Protein AF-0000000078311959 (afdb_homodimer)

Nearest PDB structures (foldseek):
  8vdr-assembly1_A  TM=7.916E-01  e=3.184E-04  Mus musculus
  6r9t-assembly1_A  TM=7.592E-01  e=2.159E-04  Homo sapiens
  2h7e-assembly1_A  TM=7.575E-01  e=1.635E-04  Gallus gallus
  8vdp-assembly1_A  TM=7.736E-01  e=5.546E-04  Mus musculus
  8ym2-assembly1_A  TM=5.397E-01  e=7.965E-03  Mus musculus

InterPro domains:
  IPR010926 Class I myosin tail homology domain [PF06017] (21-166)
  IPR010926 Class I myosin tail homology domain [PS51757] (11-178)

pLDDT: mean 85.41, std 21.61, range [21.59, 98.62]

Organism: Daucus carota subsp. sativus (NCBI:txid79200)

Radius of gyration: 24.11 Å; Cα contacts (8 Å, |Δi|>4): 712; chains: 2; bounding box: 82×63×82 Å

Structure (mmCIF, N/CA/C/O backbone):
data_AF-0000000078311959-model_v1
#
loop_
_entity.id
_entity.type
_entity.pdbx_description
1 polymer 'TH1 domain-containing protein'
#
loop_
_atom_site.group_PDB
_atom_site.id
_atom_site.type_symbol
_atom_site.label_atom_id
_atom_site.label_alt_id
_atom_site.label_comp_id
_atom_site.label_asym_id
_atom_site.label_entity_id
_atom_site.label_seq_id
_atom_site.pdbx_PDB_ins_code
_atom_site.Cartn_x
_atom_site.Cartn_y
_atom_site.Cartn_z
_atom_site.occupancy
_atom_site.B_iso_or_equiv
_atom_site.auth_seq_id
_atom_site.auth_comp_id
_atom_site.auth_asym_id
_atom_site.auth_atom_id
_atom_site.pdbx_PDB_model_num
ATOM 1 N N . MET A 1 1 ? -44.906 35.188 -37.719 1 23.42 1 MET A N 1
ATOM 2 C CA . MET A 1 1 ? -43.781 35.594 -36.844 1 23.42 1 MET A CA 1
ATOM 3 C C . MET A 1 1 ? -42.562 34.688 -37.094 1 23.42 1 MET A C 1
ATOM 5 O O . MET A 1 1 ? -42.688 33.469 -37.125 1 23.42 1 MET A O 1
ATOM 9 N N . SER A 1 2 ? -41.531 35.156 -37.75 1 24.41 2 SER A N 1
ATOM 10 C CA . SER A 1 2 ? -40.438 34.5 -38.438 1 24.41 2 SER A CA 1
ATOM 11 C C . SER A 1 2 ? -39.469 33.844 -37.438 1 24.41 2 SER A C 1
ATOM 13 O O . SER A 1 2 ? -38.969 34.5 -36.531 1 24.41 2 SER A O 1
ATOM 15 N N . ARG A 1 3 ? -39.688 32.562 -37.094 1 24.34 3 ARG A N 1
ATOM 16 C CA . ARG A 1 3 ? -39 31.734 -36.094 1 24.34 3 ARG A CA 1
ATOM 17 C C . ARG A 1 3 ? -37.5 31.688 -36.375 1 24.34 3 ARG A C 1
ATOM 19 O O . ARG A 1 3 ? -37.062 31.219 -37.438 1 24.34 3 ARG A O 1
ATOM 26 N N . ARG A 1 4 ? -36.625 32.688 -36.031 1 22.56 4 ARG A N 1
ATOM 27 C CA . ARG A 1 4 ? -35.188 32.781 -36.281 1 22.56 4 ARG A CA 1
ATOM 28 C C . ARG A 1 4 ? -34.469 31.516 -35.844 1 22.56 4 ARG A C 1
ATOM 30 O O . ARG A 1 4 ? -34.594 31.078 -34.719 1 22.56 4 ARG A O 1
ATOM 37 N N . ARG A 1 5 ? -34.156 30.5 -36.75 1 21.59 5 ARG A N 1
ATOM 38 C CA . ARG A 1 5 ? -33.438 29.234 -36.688 1 21.59 5 ARG A CA 1
ATOM 39 C C . ARG A 1 5 ? -32.031 29.422 -36.188 1 21.59 5 ARG A C 1
ATOM 41 O O . ARG A 1 5 ? -31.219 30.094 -36.812 1 21.59 5 ARG A O 1
ATOM 48 N N . VAL A 1 6 ? -31.844 29.828 -34.969 1 25.52 6 VAL A N 1
ATOM 49 C CA . VAL A 1 6 ? -30.469 29.969 -34.469 1 25.52 6 VAL A CA 1
ATOM 50 C C . VAL A 1 6 ? -29.688 28.688 -34.75 1 25.52 6 VAL A C 1
ATOM 52 O O . VAL A 1 6 ? -30.141 27.594 -34.375 1 25.52 6 VAL A O 1
ATOM 55 N N . GLN A 1 7 ? -28.891 28.547 -35.812 1 25.64 7 GLN A N 1
ATOM 56 C CA . GLN A 1 7 ? -27.984 27.484 -36.219 1 25.64 7 GLN A CA 1
ATOM 57 C C . GLN A 1 7 ? -26.875 27.266 -35.188 1 25.64 7 GLN A C 1
ATOM 59 O O . GLN A 1 7 ? -26.094 28.156 -34.906 1 25.64 7 GLN A O 1
ATOM 64 N N . ILE A 1 8 ? -27.172 26.859 -34.062 1 24.89 8 ILE A N 1
ATOM 65 C CA . ILE A 1 8 ? -26.078 26.562 -33.156 1 24.89 8 ILE A CA 1
ATOM 66 C C . ILE A 1 8 ? -25.109 25.562 -33.781 1 24.89 8 ILE A C 1
ATOM 68 O O . ILE A 1 8 ? -25.531 24.469 -34.188 1 24.89 8 ILE A O 1
ATOM 72 N N . ASP A 1 9 ? -24.094 26.031 -34.5 1 30.73 9 ASP A N 1
ATOM 73 C CA . ASP A 1 9 ? -23 25.234 -35.062 1 30.73 9 ASP A CA 1
ATOM 74 C C . ASP A 1 9 ? -22.391 24.328 -33.969 1 30.73 9 ASP A C 1
ATOM 76 O O . ASP A 1 9 ? -22 24.812 -32.906 1 30.73 9 ASP A O 1
ATOM 80 N N . GLY A 1 10 ? -22.969 23.219 -33.719 1 27.98 10 GLY A N 1
ATOM 81 C CA . GLY A 1 10 ? -22.578 22.125 -32.844 1 27.98 10 GLY A CA 1
ATOM 82 C C . GLY A 1 10 ? -21.125 21.734 -32.969 1 27.98 10 GLY A C 1
ATOM 83 O O . GLY A 1 10 ? -20.719 21.109 -33.938 1 27.98 10 GLY A O 1
ATOM 84 N N . GLU A 1 11 ? -20.219 22.766 -32.719 1 29.72 11 GLU A N 1
ATOM 85 C CA . GLU A 1 11 ? -18.812 22.422 -32.781 1 29.72 11 GLU A CA 1
ATOM 86 C C . GLU A 1 11 ? -18.531 21.109 -32.031 1 29.72 11 GLU A C 1
ATOM 88 O O . GLU A 1 11 ? -19.016 20.906 -30.922 1 29.72 11 GLU A O 1
ATOM 93 N N . ASP A 1 12 ? -18.484 20.062 -32.812 1 32.06 12 ASP A N 1
ATOM 94 C CA . ASP A 1 12 ? -18.031 18.703 -32.531 1 32.06 12 ASP A CA 1
ATOM 95 C C . ASP A 1 12 ? -16.781 18.703 -31.656 1 32.06 12 ASP A C 1
ATOM 97 O O . ASP A 1 12 ? -15.68 18.953 -32.156 1 32.06 12 ASP A O 1
ATOM 101 N N . GLU A 1 13 ? -16.781 19.594 -30.688 1 32 13 GLU A N 1
ATOM 102 C CA . GLU A 1 13 ? -15.586 19.5 -29.844 1 32 13 GLU A CA 1
ATOM 103 C C . GLU A 1 13 ? -15.297 18.047 -29.469 1 32 13 GLU A C 1
ATOM 105 O O . GLU A 1 13 ? -16.141 17.375 -28.891 1 32 13 GLU A O 1
ATOM 110 N N . ASP A 1 14 ? -14.609 17.406 -30.375 1 30.81 14 ASP A N 1
ATOM 111 C CA . ASP A 1 14 ? -13.914 16.141 -30.156 1 30.81 14 ASP A CA 1
ATOM 112 C C . ASP A 1 14 ? -13.281 16.078 -28.781 1 30.81 14 ASP A C 1
ATOM 114 O O . ASP A 1 14 ? -12.234 16.703 -28.547 1 30.81 14 ASP A O 1
ATOM 118 N N . GLU A 1 15 ? -13.977 16.469 -27.812 1 31.33 15 GLU A N 1
ATOM 119 C CA . GLU A 1 15 ? -13.508 16.234 -26.453 1 31.33 15 GLU A CA 1
ATOM 120 C C . GLU A 1 15 ? -12.891 14.852 -26.297 1 31.33 15 GLU A C 1
ATOM 122 O O . GLU A 1 15 ? -13.594 13.844 -26.312 1 31.33 15 GLU A O 1
ATOM 127 N N . SER A 1 16 ? -11.906 14.602 -27.188 1 31.23 16 SER A N 1
ATOM 128 C CA . SER A 1 16 ? -11.07 13.43 -26.953 1 31.23 16 SER A CA 1
ATOM 129 C C . SER A 1 16 ? -10.812 13.234 -25.469 1 31.23 16 SER A C 1
ATOM 131 O O . SER A 1 16 ? -10.188 14.086 -24.812 1 31.23 16 SER A O 1
ATOM 133 N N . LYS A 1 17 ? -11.836 12.992 -24.766 1 29.81 17 LYS A N 1
ATOM 134 C CA . LYS A 1 17 ? -11.656 12.461 -23.406 1 29.81 17 LYS A CA 1
ATOM 135 C C . LYS A 1 17 ? -10.344 11.688 -23.297 1 29.81 17 LYS A C 1
ATOM 137 O O . LYS A 1 17 ? -10.133 10.703 -24.016 1 29.81 17 LYS A O 1
ATOM 142 N N . ARG A 1 18 ? -9.234 12.242 -23.422 1 30.2 18 ARG A N 1
ATOM 143 C CA . ARG A 1 18 ? -8.023 11.484 -23.141 1 30.2 18 ARG A CA 1
ATOM 144 C C . ARG A 1 18 ? -8.289 10.391 -22.109 1 30.2 18 ARG A C 1
ATOM 146 O O . ARG A 1 18 ? -8.742 10.672 -21 1 30.2 18 ARG A O 1
ATOM 153 N N . ALA A 1 19 ? -9.008 9.336 -22.469 1 31.12 19 ALA A N 1
ATOM 154 C CA . ALA A 1 19 ? -9.156 8.078 -21.734 1 31.12 19 ALA A CA 1
ATOM 155 C C . ALA A 1 19 ? -8.008 7.883 -20.75 1 31.12 19 ALA A C 1
ATOM 157 O O . ALA A 1 19 ? -6.844 7.797 -21.141 1 31.12 19 ALA A O 1
ATOM 158 N N . VAL A 1 20 ? -7.875 8.68 -19.875 1 36.78 20 VAL A N 1
ATOM 159 C CA . VAL A 1 20 ? -6.965 8.125 -18.875 1 36.78 20 VAL A CA 1
ATOM 160 C C . VAL A 1 20 ? -7.035 6.602 -18.906 1 36.78 20 VAL A C 1
ATOM 162 O O . VAL A 1 20 ? -8.078 6.016 -18.609 1 36.78 20 VAL A O 1
ATOM 165 N N . ASP A 1 21 ? -6.738 5.898 -19.891 1 39.34 21 ASP A N 1
ATOM 166 C CA . ASP A 1 21 ? -6.555 4.449 -19.891 1 39.34 21 ASP A CA 1
ATOM 167 C C . ASP A 1 21 ? -6.109 3.959 -18.516 1 39.34 21 ASP A C 1
ATOM 169 O O . ASP A 1 21 ? -4.941 4.105 -18.141 1 39.34 21 ASP A O 1
ATOM 173 N N . TYR A 1 22 ? -6.922 4.227 -17.562 1 49.91 22 TYR A N 1
ATOM 174 C CA . TYR A 1 22 ? -6.641 3.607 -16.266 1 49.91 22 TYR A CA 1
ATOM 175 C C . TYR A 1 22 ? -5.93 2.271 -16.453 1 49.91 22 TYR A C 1
ATOM 177 O O . TYR A 1 22 ? -6.543 1.28 -16.844 1 49.91 22 TYR A O 1
ATOM 185 N N . THR A 1 23 ? -4.695 2.23 -17 1 70.88 23 THR A N 1
ATOM 186 C CA . THR A 1 23 ? -3.973 0.979 -17.203 1 70.88 23 THR A CA 1
ATOM 187 C C . THR A 1 23 ? -3.477 0.423 -15.867 1 70.88 23 THR A C 1
ATOM 189 O O . THR A 1 23 ? -3.297 1.172 -14.898 1 70.88 23 THR A O 1
ATOM 192 N N . GLY A 1 24 ? -3.979 -0.732 -15.391 1 89.19 24 GLY A N 1
ATOM 193 C CA . GLY A 1 24 ? -3.488 -1.593 -14.328 1 89.19 24 GLY A CA 1
ATOM 194 C C . GLY A 1 24 ? -1.975 -1.591 -14.211 1 89.19 24 GLY A C 1
ATOM 195 O O . GLY A 1 24 ? -1.42 -2.154 -13.266 1 89.19 24 GLY A O 1
ATOM 196 N N . ASP A 1 25 ? -1.365 -0.766 -15.062 1 93.12 25 ASP A N 1
ATOM 197 C CA . ASP A 1 25 ? 0.091 -0.654 -15.047 1 93.12 25 ASP A CA 1
ATOM 198 C C . ASP A 1 25 ? 0.531 0.671 -14.43 1 93.12 25 ASP A C 1
ATOM 200 O O . ASP A 1 25 ? 0.828 1.628 -15.148 1 93.12 25 ASP A O 1
ATOM 204 N N . TYR A 1 26 ? 0.745 0.738 -13.203 1 92.31 26 TYR A N 1
ATOM 205 C CA . TYR A 1 26 ? 1.067 1.942 -12.445 1 92.31 26 TYR A CA 1
ATOM 206 C C . TYR A 1 26 ? 2.562 2.232 -12.492 1 92.31 26 TYR A C 1
ATOM 208 O O . TYR A 1 26 ? 3.016 3.268 -11.992 1 92.31 26 TYR A O 1
ATOM 216 N N . LEU A 1 27 ? 3.297 1.398 -13.164 1 93.06 27 LEU A N 1
ATOM 217 C CA . LEU A 1 27 ? 4.75 1.535 -13.172 1 93.06 27 LEU A CA 1
ATOM 218 C C . LEU A 1 27 ? 5.262 1.812 -14.578 1 93.06 27 LEU A C 1
ATOM 220 O O . LEU A 1 27 ? 6.473 1.904 -14.797 1 93.06 27 LEU A O 1
ATOM 224 N N . SER A 1 28 ? 4.332 1.933 -15.531 1 90.94 28 SER A N 1
ATOM 225 C CA . SER A 1 28 ? 4.715 2.162 -16.922 1 90.94 28 SER A CA 1
ATOM 226 C C . SER A 1 28 ? 5.754 1.148 -17.375 1 90.94 28 SER A C 1
ATOM 228 O O . SER A 1 28 ? 6.812 1.525 -17.891 1 90.94 28 SER A O 1
ATOM 230 N N . VAL A 1 29 ? 5.477 -0.032 -17.375 1 94.06 29 VAL A N 1
ATOM 231 C CA . VAL A 1 29 ? 6.375 -1.16 -17.578 1 94.06 29 VAL A CA 1
ATOM 232 C C . VAL A 1 29 ? 7.023 -1.061 -18.969 1 94.06 29 VAL A C 1
ATOM 234 O O . VAL A 1 29 ? 8.234 -1.255 -19.109 1 94.06 29 VAL A O 1
ATOM 237 N N . PRO A 1 30 ? 6.262 -0.662 -20.047 1 91 30 PRO A N 1
ATOM 238 C CA . PRO A 1 30 ? 6.883 -0.627 -21.375 1 91 30 PRO A CA 1
ATOM 239 C C . PRO A 1 30 ? 8.039 0.365 -21.469 1 91 30 PRO A C 1
ATOM 241 O O . PRO A 1 30 ? 8.938 0.202 -22.297 1 91 30 PRO A O 1
ATOM 244 N N . THR A 1 31 ? 8.031 1.347 -20.531 1 91.88 31 THR A N 1
ATOM 245 C CA . THR A 1 31 ? 9.07 2.367 -20.594 1 91.88 31 THR A CA 1
ATOM 246 C C . THR A 1 31 ? 10.047 2.203 -19.422 1 91.88 31 THR A C 1
ATOM 248 O O . THR A 1 31 ? 10.883 3.078 -19.188 1 91.88 31 THR A O 1
ATOM 251 N N . THR A 1 32 ? 9.961 1.154 -18.672 1 93.81 32 THR A N 1
ATOM 252 C CA . THR A 1 32 ? 10.891 0.788 -17.609 1 93.81 32 THR A CA 1
ATOM 253 C C . THR A 1 32 ? 11.75 -0.4 -18.031 1 93.81 32 THR A C 1
ATOM 255 O O . THR A 1 32 ? 11.312 -1.549 -17.969 1 93.81 32 THR A O 1
ATOM 258 N N . PRO A 1 33 ? 12.867 -0.129 -18.359 1 94.69 33 PRO A N 1
ATOM 259 C CA . PRO A 1 33 ? 13.648 -1.106 -19.125 1 94.69 33 PRO A CA 1
ATOM 260 C C . PRO A 1 33 ? 13.805 -2.438 -18.391 1 94.69 33 PRO A C 1
ATOM 262 O O . PRO A 1 33 ? 13.594 -3.5 -18.984 1 94.69 33 PRO A O 1
ATOM 265 N N . TYR A 1 34 ? 14.18 -2.406 -17.109 1 96 34 TYR A N 1
ATOM 266 C CA . TYR A 1 34 ? 14.461 -3.682 -16.469 1 96 34 TYR A CA 1
ATOM 267 C C . TYR A 1 34 ? 13.188 -4.508 -16.312 1 96 34 TYR A C 1
ATOM 269 O O . TYR A 1 34 ? 13.227 -5.738 -16.391 1 96 34 TYR A O 1
ATOM 277 N N . LEU A 1 35 ? 12.094 -3.902 -16.188 1 96.81 35 LEU A N 1
ATOM 278 C CA . LEU A 1 35 ? 10.82 -4.617 -16.109 1 96.81 35 LEU A CA 1
ATOM 279 C C . LEU A 1 35 ? 10.414 -5.156 -17.469 1 96.81 35 LEU A C 1
ATOM 281 O O . LEU A 1 35 ? 9.977 -6.305 -17.578 1 96.81 35 LEU A O 1
ATOM 285 N N . PHE A 1 36 ? 10.586 -4.312 -18.375 1 95 36 PHE A N 1
ATOM 286 C CA . PHE A 1 36 ? 10.289 -4.711 -19.75 1 95 36 PHE A CA 1
ATOM 287 C C . PHE A 1 36 ? 11.141 -5.91 -20.156 1 95 36 PHE A C 1
ATOM 289 O O . PHE A 1 36 ? 10.625 -6.863 -20.75 1 95 36 PHE A O 1
ATOM 296 N N . ASN A 1 37 ? 12.367 -5.895 -19.781 1 96.25 37 ASN A N 1
ATOM 297 C CA . ASN A 1 37 ? 13.289 -6.973 -20.125 1 96.25 37 ASN A CA 1
ATOM 298 C C . ASN A 1 37 ? 12.883 -8.289 -19.469 1 96.25 37 ASN A C 1
ATOM 300 O O . ASN A 1 37 ? 13.016 -9.359 -20.062 1 96.25 37 ASN A O 1
ATOM 304 N N . ILE A 1 38 ? 12.461 -8.242 -18.281 1 96.75 38 ILE A N 1
ATOM 305 C CA . ILE A 1 38 ? 12.016 -9.43 -17.562 1 96.75 38 ILE A CA 1
ATOM 306 C C . ILE A 1 38 ? 10.875 -10.102 -18.312 1 96.75 38 ILE A C 1
ATOM 308 O O . ILE A 1 38 ? 10.875 -11.32 -18.5 1 96.75 38 ILE A O 1
ATOM 312 N N . LEU A 1 39 ? 10.008 -9.375 -18.812 1 95.88 39 LEU A N 1
ATOM 313 C CA . LEU A 1 39 ? 8.859 -9.906 -19.531 1 95.88 39 LEU A CA 1
ATOM 314 C C . LEU A 1 39 ? 9.281 -10.477 -20.875 1 95.88 39 LEU A C 1
ATOM 316 O O . LEU A 1 39 ? 8.844 -11.562 -21.266 1 95.88 39 LEU A O 1
ATOM 320 N N . GLN A 1 40 ? 10.109 -9.75 -21.516 1 94.31 40 GLN A N 1
ATOM 321 C CA . GLN A 1 40 ? 10.562 -10.156 -22.844 1 94.31 40 GLN A CA 1
ATOM 322 C C . GLN A 1 40 ? 11.289 -11.5 -22.781 1 94.31 40 GLN A C 1
ATOM 324 O O . GLN A 1 40 ? 11.109 -12.344 -23.656 1 94.31 40 GLN A O 1
ATOM 329 N N . LYS A 1 41 ? 12.07 -11.633 -21.781 1 95.62 41 LYS A N 1
ATOM 330 C CA . LYS A 1 41 ? 12.82 -12.867 -21.609 1 95.62 41 LYS A CA 1
ATOM 331 C C . LYS A 1 41 ? 11.883 -14.062 -21.484 1 95.62 41 LYS A C 1
ATOM 333 O O . LYS A 1 41 ? 12.234 -15.18 -21.875 1 95.62 41 LYS A O 1
ATOM 338 N N . GLN A 1 42 ? 10.664 -13.852 -20.984 1 93.94 42 GLN A N 1
ATOM 339 C CA . GLN A 1 42 ? 9.695 -14.922 -20.781 1 93.94 42 GLN A CA 1
ATOM 340 C C . GLN A 1 42 ? 8.742 -15.031 -21.969 1 93.94 42 GLN A C 1
ATOM 342 O O . GLN A 1 42 ? 7.855 -15.891 -21.984 1 93.94 42 GLN A O 1
ATOM 347 N N . GLY A 1 43 ? 8.891 -14.047 -22.953 1 92.5 43 GLY A N 1
ATOM 348 C CA . GLY A 1 43 ? 8.016 -14.055 -24.125 1 92.5 43 GLY A CA 1
ATOM 349 C C . GLY A 1 43 ? 6.66 -13.438 -23.859 1 92.5 43 GLY A C 1
ATOM 350 O O . GLY A 1 43 ? 5.699 -13.703 -24.578 1 92.5 43 GLY A O 1
ATOM 351 N N . ASP A 1 44 ? 6.523 -12.75 -22.797 1 89.19 44 ASP A N 1
ATOM 352 C CA . ASP A 1 44 ? 5.285 -12.094 -22.406 1 89.19 44 ASP A CA 1
ATOM 353 C C . ASP A 1 44 ? 5.309 -10.609 -22.781 1 89.19 44 ASP A C 1
ATOM 355 O O . ASP A 1 44 ? 6.359 -9.969 -22.719 1 89.19 44 ASP A O 1
ATOM 359 N N . LYS A 1 45 ? 4.113 -10.039 -23.188 1 79.94 45 LYS A N 1
ATOM 360 C CA . LYS A 1 45 ? 4.184 -8.664 -23.672 1 79.94 45 LYS A CA 1
ATOM 361 C C . LYS A 1 45 ? 3.09 -7.809 -23.031 1 79.94 45 LYS A C 1
ATOM 363 O O . LYS A 1 45 ? 3.285 -6.609 -22.797 1 79.94 45 LYS A O 1
ATOM 368 N N . LYS A 1 46 ? 2.066 -8.375 -22.719 1 89.88 46 LYS A N 1
ATOM 369 C CA . LYS A 1 46 ? 0.947 -7.531 -22.312 1 89.88 46 LYS A CA 1
ATOM 370 C C . LYS A 1 46 ? 0.815 -7.504 -20.797 1 89.88 46 LYS A C 1
ATOM 372 O O . LYS A 1 46 ? 0.639 -8.547 -20.156 1 89.88 46 LYS A O 1
ATOM 377 N N . VAL A 1 47 ? 0.906 -6.352 -20.25 1 94.81 47 VAL A N 1
ATOM 378 C CA . VAL A 1 47 ? 0.801 -6.141 -18.812 1 94.81 47 VAL A CA 1
ATOM 379 C C . VAL A 1 47 ? -0.591 -5.617 -18.469 1 94.81 47 VAL A C 1
ATOM 381 O O . VAL A 1 47 ? -1.046 -4.621 -19.031 1 94.81 47 VAL A O 1
ATOM 384 N N . PHE A 1 48 ? -1.191 -6.246 -17.5 1 93.5 48 PHE A N 1
ATOM 385 C CA . PHE A 1 48 ? -2.525 -5.832 -17.078 1 93.5 48 PHE A CA 1
ATOM 386 C C . PHE A 1 48 ? -2.477 -5.137 -15.734 1 93.5 48 PHE A C 1
ATOM 388 O O . PHE A 1 48 ? -3.404 -4.41 -15.367 1 93.5 48 PHE A O 1
ATOM 395 N N . PHE A 1 49 ? -1.46 -5.492 -15.055 1 96.19 49 PHE A N 1
ATOM 396 C CA . PHE A 1 49 ? -1.296 -4.879 -13.742 1 96.19 49 PHE A CA 1
ATOM 397 C C . PHE A 1 49 ? 0.178 -4.793 -13.367 1 96.19 49 PHE A C 1
ATOM 399 O O . PHE A 1 49 ? 0.935 -5.742 -13.578 1 96.19 49 PHE A O 1
ATOM 406 N N . ALA A 1 50 ? 0.58 -3.682 -12.82 1 97.12 50 ALA A N 1
ATOM 407 C CA . ALA A 1 50 ? 1.923 -3.527 -12.266 1 97.12 50 ALA A CA 1
ATOM 408 C C . ALA A 1 50 ? 1.946 -2.467 -11.172 1 97.12 50 ALA A C 1
ATOM 410 O O . ALA A 1 50 ? 1.559 -1.318 -11.398 1 97.12 50 ALA A O 1
ATOM 411 N N . ASP A 1 51 ? 2.338 -2.875 -10.047 1 96.75 51 ASP A N 1
ATOM 412 C CA . ASP A 1 51 ? 2.467 -1.928 -8.945 1 96.75 51 ASP A CA 1
ATOM 413 C C . ASP A 1 51 ? 3.33 -2.504 -7.824 1 96.75 51 ASP A C 1
ATOM 415 O O . ASP A 1 51 ? 3.67 -3.688 -7.84 1 96.75 51 ASP A O 1
ATOM 419 N N . ARG A 1 52 ? 3.703 -1.617 -6.91 1 96.06 52 ARG A N 1
ATOM 420 C CA . ARG A 1 52 ? 4.406 -2.066 -5.715 1 96.06 52 ARG A CA 1
ATOM 421 C C . ARG A 1 52 ? 3.436 -2.645 -4.691 1 96.06 52 ARG A C 1
ATOM 423 O O . ARG A 1 52 ? 2.336 -2.115 -4.504 1 96.06 52 ARG A O 1
ATOM 430 N N . VAL A 1 53 ? 3.842 -3.721 -4.082 1 96.81 53 VAL A N 1
ATOM 431 C CA . VAL A 1 53 ? 3.061 -4.398 -3.051 1 96.81 53 VAL A CA 1
ATOM 432 C C . VAL A 1 53 ? 3.959 -4.758 -1.87 1 96.81 53 VAL A C 1
ATOM 434 O O . VAL A 1 53 ? 5.188 -4.672 -1.968 1 96.81 53 VAL A O 1
ATOM 437 N N . LEU A 1 54 ? 3.318 -5.047 -0.765 1 93.19 54 LEU A N 1
ATOM 438 C CA . LEU A 1 54 ? 4.043 -5.613 0.368 1 93.19 54 LEU A CA 1
ATOM 439 C C . LEU A 1 54 ? 3.906 -7.129 0.398 1 93.19 54 LEU A C 1
ATOM 441 O O . LEU A 1 54 ? 2.797 -7.66 0.3 1 93.19 54 LEU A O 1
ATOM 445 N N . LYS A 1 55 ? 5.027 -7.73 0.392 1 94.31 55 LYS A N 1
ATOM 446 C CA . LYS A 1 55 ? 5.074 -9.18 0.532 1 94.31 55 LYS A CA 1
ATOM 447 C C . LYS A 1 55 ? 5.543 -9.586 1.928 1 94.31 55 LYS A C 1
ATOM 449 O O . LYS A 1 55 ? 6.477 -8.992 2.469 1 94.31 55 LYS A O 1
ATOM 454 N N . PHE A 1 56 ? 4.902 -10.648 2.484 1 91.81 56 PHE A N 1
ATOM 455 C CA . PHE A 1 56 ? 5.266 -11.133 3.809 1 91.81 56 PHE A CA 1
ATOM 456 C C . PHE A 1 56 ? 6.031 -12.445 3.711 1 91.81 56 PHE A C 1
ATOM 458 O O . PHE A 1 56 ? 5.539 -13.414 3.131 1 91.81 56 PHE A O 1
ATOM 465 N N . THR A 1 57 ? 7.156 -12.469 4.262 1 91.19 57 THR A N 1
ATOM 466 C CA . THR A 1 57 ? 8.016 -13.641 4.203 1 91.19 57 THR A CA 1
ATOM 467 C C . THR A 1 57 ? 7.668 -14.625 5.316 1 91.19 57 THR A C 1
ATOM 469 O O . THR A 1 57 ? 6.883 -14.305 6.211 1 91.19 57 THR A O 1
ATOM 472 N N . SER A 1 58 ? 8.336 -15.805 5.238 1 90.75 58 SER A N 1
ATOM 473 C CA . SER A 1 58 ? 8.117 -16.844 6.242 1 90.75 58 SER A CA 1
ATOM 474 C C . SER A 1 58 ? 8.633 -16.406 7.609 1 90.75 58 SER A C 1
ATOM 476 O O . SER A 1 58 ? 8.094 -16.812 8.641 1 90.75 58 SER A O 1
ATOM 478 N N . SER A 1 59 ? 9.609 -15.539 7.688 1 84.94 59 SER A N 1
ATOM 479 C CA . SER A 1 59 ? 10.164 -15.055 8.945 1 84.94 59 SER A CA 1
ATOM 480 C C . SER A 1 59 ? 9.312 -13.93 9.531 1 84.94 59 SER A C 1
ATOM 482 O O . SER A 1 59 ? 9.586 -13.445 10.633 1 84.94 59 SER A O 1
ATOM 484 N N . GLY A 1 60 ? 8.367 -13.492 8.773 1 81.94 60 GLY A N 1
ATOM 485 C CA . GLY A 1 60 ? 7.469 -12.453 9.25 1 81.94 60 GLY A CA 1
ATOM 486 C C . GLY A 1 60 ? 7.902 -11.062 8.852 1 81.94 60 GLY A C 1
ATOM 487 O O . GLY A 1 60 ? 7.32 -10.07 9.297 1 81.94 60 GLY A O 1
ATOM 488 N N . LYS A 1 61 ? 8.836 -11 7.988 1 84.06 61 LYS A N 1
ATOM 489 C CA . LYS A 1 61 ? 9.289 -9.711 7.469 1 84.06 61 LYS A CA 1
ATOM 490 C C . LYS A 1 61 ? 8.375 -9.219 6.348 1 84.06 61 LYS A C 1
ATOM 492 O O . LYS A 1 61 ? 7.809 -10.023 5.609 1 84.06 61 LYS A O 1
ATOM 497 N N . MET A 1 62 ? 8.352 -7.898 6.34 1 85.25 62 MET A N 1
ATOM 498 C CA . MET A 1 62 ? 7.633 -7.242 5.25 1 85.25 62 MET A CA 1
ATOM 499 C C . MET A 1 62 ? 8.602 -6.738 4.188 1 85.25 62 MET A C 1
ATOM 501 O O . MET A 1 62 ? 9.516 -5.965 4.488 1 85.25 62 MET A O 1
ATOM 505 N N . LYS A 1 63 ? 8.375 -7.102 2.979 1 90.06 63 LYS A N 1
ATOM 506 C CA . LYS A 1 63 ? 9.234 -6.699 1.87 1 90.06 63 LYS A CA 1
ATOM 507 C C . LYS A 1 63 ? 8.438 -5.938 0.81 1 90.06 63 LYS A C 1
ATOM 509 O O . LYS A 1 63 ? 7.312 -6.312 0.48 1 90.06 63 LYS A O 1
ATOM 514 N N . ARG A 1 64 ? 9.078 -4.91 0.35 1 92.56 64 ARG A N 1
ATOM 515 C CA . ARG A 1 64 ? 8.523 -4.215 -0.807 1 92.56 64 ARG A CA 1
ATOM 516 C C . ARG A 1 64 ? 8.867 -4.941 -2.102 1 92.56 64 ARG A C 1
ATOM 518 O O . ARG A 1 64 ? 10.039 -5.23 -2.365 1 92.56 64 ARG A O 1
ATOM 525 N N . ARG A 1 65 ? 7.867 -5.254 -2.855 1 96.38 65 ARG A N 1
ATOM 526 C CA . ARG A 1 65 ? 8.047 -5.938 -4.133 1 96.38 65 ARG A CA 1
ATOM 527 C C . ARG A 1 65 ? 7.188 -5.301 -5.219 1 96.38 65 ARG A C 1
ATOM 529 O O . ARG A 1 65 ? 6.301 -4.492 -4.926 1 96.38 65 ARG A O 1
ATOM 536 N N . ILE A 1 66 ? 7.613 -5.574 -6.41 1 97.69 66 ILE A N 1
ATOM 537 C CA . ILE A 1 66 ? 6.758 -5.262 -7.551 1 97.69 66 ILE A CA 1
ATOM 538 C C . ILE A 1 66 ? 5.961 -6.496 -7.957 1 97.69 66 ILE A C 1
ATOM 540 O O . ILE A 1 66 ? 6.523 -7.586 -8.094 1 97.69 66 ILE A O 1
ATOM 544 N N . LEU A 1 67 ? 4.672 -6.32 -8.047 1 98.38 67 LEU A N 1
ATOM 545 C CA . LEU A 1 67 ? 3.795 -7.328 -8.633 1 98.38 67 LEU A CA 1
ATOM 546 C C . LEU A 1 67 ? 3.441 -6.965 -10.078 1 98.38 67 LEU A C 1
ATOM 548 O O . LEU A 1 67 ? 2.904 -5.887 -10.336 1 98.38 67 LEU A O 1
ATOM 552 N N . LEU A 1 68 ? 3.844 -7.816 -10.984 1 97.81 68 LEU A N 1
ATOM 553 C CA . LEU A 1 68 ? 3.459 -7.723 -12.391 1 97.81 68 LEU A CA 1
ATOM 554 C C . LEU A 1 68 ? 2.516 -8.859 -12.773 1 97.81 68 LEU A C 1
ATOM 556 O O . LEU A 1 68 ? 2.74 -10.016 -12.398 1 97.81 68 LEU A O 1
ATOM 560 N N . MET A 1 69 ? 1.439 -8.477 -13.492 1 97.44 69 MET A N 1
ATOM 561 C CA . MET A 1 69 ? 0.504 -9.508 -13.922 1 97.44 69 MET A CA 1
ATOM 562 C C . MET A 1 69 ? 0.218 -9.391 -15.422 1 97.44 69 MET A C 1
ATOM 564 O O . MET A 1 69 ? -0.019 -8.289 -15.922 1 97.44 69 MET A O 1
ATOM 568 N N . THR A 1 70 ? 0.319 -10.445 -16.094 1 95.88 70 THR A N 1
ATOM 569 C CA . THR A 1 70 ? -0.102 -10.609 -17.484 1 95.88 70 THR A CA 1
ATOM 570 C C . THR A 1 70 ? -1.258 -11.602 -17.578 1 95.88 70 THR A C 1
ATOM 572 O O . THR A 1 70 ? -1.822 -12.008 -16.562 1 95.88 70 THR A O 1
ATOM 575 N N . ASP A 1 71 ? -1.623 -11.93 -18.797 1 92.12 71 ASP A N 1
ATOM 576 C CA . ASP A 1 71 ? -2.693 -12.906 -18.984 1 92.12 71 ASP A CA 1
ATOM 577 C C . ASP A 1 71 ? -2.174 -14.328 -18.797 1 92.12 71 ASP A C 1
ATOM 579 O O . ASP A 1 71 ? -2.947 -15.289 -18.859 1 92.12 71 ASP A O 1
ATOM 583 N N . PHE A 1 72 ? -0.902 -14.414 -18.438 1 93.56 72 PHE A N 1
ATOM 584 C CA . PHE A 1 72 ? -0.34 -15.758 -18.359 1 93.56 72 PHE A CA 1
ATOM 585 C C . PHE A 1 72 ? 0.257 -16.016 -16.984 1 93.56 72 PHE A C 1
ATOM 587 O O . PHE A 1 72 ? 0.268 -17.156 -16.516 1 93.56 72 PHE A O 1
ATOM 594 N N . ALA A 1 73 ? 0.79 -14.938 -16.406 1 97 73 ALA A N 1
ATOM 595 C CA . ALA A 1 73 ? 1.561 -15.211 -15.195 1 97 73 ALA A CA 1
ATOM 596 C C . ALA A 1 73 ? 1.583 -14 -14.266 1 97 73 ALA A C 1
ATOM 598 O O . ALA A 1 73 ? 1.235 -12.891 -14.68 1 97 73 ALA A O 1
ATOM 599 N N . ILE A 1 74 ? 1.974 -14.281 -13.039 1 97.5 74 ILE A N 1
ATOM 600 C CA . ILE A 1 74 ? 2.355 -13.234 -12.102 1 97.5 74 ILE A CA 1
ATOM 601 C C . ILE A 1 74 ? 3.873 -13.227 -11.922 1 97.5 74 ILE A C 1
ATOM 603 O O . ILE A 1 74 ? 4.504 -14.289 -11.898 1 97.5 74 ILE A O 1
ATOM 607 N N . TYR A 1 75 ? 4.402 -12.07 -11.828 1 98.38 75 TYR A N 1
ATOM 608 C CA . TYR A 1 75 ? 5.824 -11.859 -11.594 1 98.38 75 TYR A CA 1
ATOM 609 C C . TYR A 1 75 ? 6.055 -11.055 -10.32 1 98.38 75 TYR A C 1
ATOM 611 O O . TYR A 1 75 ? 5.441 -10.008 -10.117 1 98.38 75 TYR A O 1
ATOM 619 N N . ILE A 1 76 ? 6.883 -11.539 -9.445 1 98.38 76 ILE A N 1
ATOM 620 C CA . ILE A 1 76 ? 7.344 -10.805 -8.273 1 98.38 76 ILE A CA 1
ATOM 621 C C . ILE A 1 76 ? 8.781 -10.344 -8.484 1 98.38 76 ILE A C 1
ATOM 623 O O . ILE A 1 76 ? 9.688 -11.172 -8.633 1 98.38 76 ILE A O 1
ATOM 627 N N . VAL A 1 77 ? 8.961 -9.031 -8.469 1 98.25 77 VAL A N 1
ATOM 628 C CA . VAL A 1 77 ? 10.258 -8.453 -8.797 1 98.25 77 VAL A CA 1
ATOM 629 C C . VAL A 1 77 ? 10.781 -7.648 -7.609 1 98.25 77 VAL A C 1
ATOM 631 O O . VAL A 1 77 ? 10.016 -6.953 -6.934 1 98.25 77 VAL A O 1
ATOM 634 N N . ASP A 1 78 ? 12.055 -7.746 -7.352 1 96.19 78 ASP A N 1
ATOM 635 C CA . ASP A 1 78 ? 12.711 -6.895 -6.367 1 96.19 78 ASP A CA 1
ATOM 636 C C . ASP A 1 78 ? 13.055 -5.527 -6.957 1 96.19 78 ASP A C 1
ATOM 638 O O . ASP A 1 78 ? 13.906 -5.422 -7.84 1 96.19 78 ASP A O 1
ATOM 642 N N . PRO A 1 79 ? 12.445 -4.504 -6.48 1 94.19 79 PRO A N 1
ATOM 643 C CA . PRO A 1 79 ? 12.688 -3.193 -7.086 1 94.19 79 PRO A CA 1
ATOM 644 C C . PRO A 1 79 ? 14.086 -2.654 -6.789 1 94.19 79 PRO A C 1
ATOM 646 O O . PRO A 1 79 ? 14.578 -1.774 -7.5 1 94.19 79 PRO A O 1
ATOM 649 N N . ASP A 1 80 ? 14.742 -3.111 -5.754 1 90.38 80 ASP A N 1
ATOM 650 C CA . ASP A 1 80 ? 16.062 -2.602 -5.379 1 90.38 80 ASP A CA 1
ATOM 651 C C . ASP A 1 80 ? 17.141 -3.148 -6.305 1 90.38 80 ASP A C 1
ATOM 653 O O . ASP A 1 80 ? 18.094 -2.439 -6.641 1 90.38 80 ASP A O 1
ATOM 657 N N . THR A 1 81 ? 16.906 -4.359 -6.777 1 94.81 81 THR A N 1
ATOM 658 C CA . THR A 1 81 ? 17.938 -4.996 -7.586 1 94.81 81 THR A CA 1
ATOM 659 C C . THR A 1 81 ? 17.469 -5.16 -9.031 1 94.81 81 THR A C 1
ATOM 661 O O . THR A 1 81 ? 18.266 -5.449 -9.922 1 94.81 81 THR A O 1
ATOM 664 N N . GLY A 1 82 ? 16.172 -5.062 -9.258 1 95.75 82 GLY A N 1
ATOM 665 C CA . GLY A 1 82 ? 15.625 -5.27 -10.586 1 95.75 82 GLY A CA 1
ATOM 666 C C . GLY A 1 82 ? 15.594 -6.73 -11 1 95.75 82 GLY A C 1
ATOM 667 O O . GLY A 1 82 ? 15.516 -7.047 -12.188 1 95.75 82 GLY A O 1
ATOM 668 N N . THR A 1 83 ? 15.641 -7.578 -9.953 1 97.19 83 THR A N 1
ATOM 669 C CA . THR A 1 83 ? 15.742 -9 -10.258 1 97.19 83 THR A CA 1
ATOM 670 C C . THR A 1 83 ? 14.383 -9.688 -10.078 1 97.19 83 THR A C 1
ATOM 672 O O . THR A 1 83 ? 13.641 -9.359 -9.148 1 97.19 83 THR A O 1
ATOM 675 N N . LEU A 1 84 ? 14.125 -10.656 -10.961 1 98.25 84 LEU A N 1
ATOM 676 C CA . LEU A 1 84 ? 12.945 -11.5 -10.836 1 98.25 84 LEU A CA 1
ATOM 677 C C . LEU A 1 84 ? 13.094 -12.484 -9.672 1 98.25 84 LEU A C 1
ATOM 679 O O . LEU A 1 84 ? 14.031 -13.289 -9.656 1 98.25 84 LEU A O 1
ATOM 683 N N . LYS A 1 85 ? 12.18 -12.375 -8.727 1 96.88 85 LYS A N 1
ATOM 684 C CA . LYS A 1 85 ? 12.266 -13.242 -7.559 1 96.88 85 LYS A CA 1
ATOM 685 C C . LYS A 1 85 ? 11.414 -14.5 -7.742 1 96.88 85 LYS A C 1
ATOM 687 O O . LYS A 1 85 ? 11.766 -15.57 -7.25 1 96.88 85 LYS A O 1
ATOM 692 N N . ARG A 1 86 ? 10.258 -14.305 -8.461 1 97.5 86 ARG A N 1
ATOM 693 C CA . ARG A 1 86 ? 9.359 -15.43 -8.688 1 97.5 86 ARG A CA 1
ATOM 694 C C . ARG A 1 86 ? 8.477 -15.203 -9.906 1 97.5 86 ARG A C 1
ATOM 696 O O . ARG A 1 86 ? 8.062 -14.07 -10.164 1 97.5 86 ARG A O 1
ATOM 703 N N . ARG A 1 87 ? 8.312 -16.188 -10.617 1 97.81 87 ARG A N 1
ATOM 704 C CA . ARG A 1 87 ? 7.305 -16.234 -11.672 1 97.81 87 ARG A CA 1
ATOM 705 C C . ARG A 1 87 ? 6.352 -17.406 -11.469 1 97.81 87 ARG A C 1
ATOM 707 O O . ARG A 1 87 ? 6.793 -18.547 -11.25 1 97.81 87 ARG A O 1
ATOM 714 N N . VAL A 1 88 ? 5.074 -17.141 -11.461 1 97.62 88 VAL A N 1
ATOM 715 C CA . VAL A 1 88 ? 4.059 -18.172 -11.273 1 97.62 88 VAL A CA 1
ATOM 716 C C . VAL A 1 88 ? 3.051 -18.109 -12.422 1 97.62 88 VAL A C 1
ATOM 718 O O . VAL A 1 88 ? 2.434 -17.078 -12.672 1 97.62 88 VAL A O 1
ATOM 721 N N . SER A 1 89 ? 2.914 -19.234 -13.094 1 96.31 89 SER A N 1
ATOM 722 C CA . SER A 1 89 ? 1.848 -19.312 -14.086 1 96.31 89 SER A CA 1
ATOM 723 C C . SER A 1 89 ? 0.474 -19.188 -13.438 1 96.31 89 SER A C 1
ATOM 725 O O . SER A 1 89 ? 0.23 -19.75 -12.375 1 96.31 89 SER A O 1
ATOM 727 N N . LEU A 1 90 ? -0.422 -18.531 -14.141 1 95.81 90 LEU A N 1
ATOM 728 C CA . LEU A 1 90 ? -1.779 -18.406 -13.617 1 95.81 90 LEU A CA 1
ATOM 729 C C . LEU A 1 90 ? -2.461 -19.766 -13.547 1 95.81 90 LEU A C 1
ATOM 731 O O . LEU A 1 90 ? -3.283 -20.016 -12.656 1 95.81 90 LEU A O 1
ATOM 735 N N . ALA A 1 91 ? -2.09 -20.625 -14.367 1 94.88 91 ALA A N 1
ATOM 736 C CA . ALA A 1 91 ? -2.631 -21.984 -14.391 1 94.88 91 ALA A CA 1
ATOM 737 C C . ALA A 1 91 ? -2.219 -22.75 -13.141 1 94.88 91 ALA A C 1
ATOM 739 O O . ALA A 1 91 ? -2.846 -23.75 -12.781 1 94.88 91 ALA A O 1
ATOM 740 N N . ALA A 1 92 ? -1.188 -22.328 -12.477 1 96.06 92 ALA A N 1
ATOM 741 C CA . ALA A 1 92 ? -0.669 -23.031 -11.305 1 96.06 92 ALA A CA 1
ATOM 742 C C . ALA A 1 92 ? -1.353 -22.547 -10.031 1 96.06 92 ALA A C 1
ATOM 744 O O . ALA A 1 92 ? -1.188 -23.141 -8.969 1 96.06 92 ALA A O 1
ATOM 745 N N . VAL A 1 93 ? -2.146 -21.516 -10.07 1 97 93 VAL A N 1
ATOM 746 C CA . VAL A 1 93 ? -2.826 -20.953 -8.906 1 97 93 VAL A CA 1
ATOM 747 C C . VAL A 1 93 ? -4.078 -21.781 -8.602 1 97 93 VAL A C 1
ATOM 749 O O . VAL A 1 93 ? -4.93 -21.969 -9.477 1 97 93 VAL A O 1
ATOM 752 N N . GLU A 1 94 ? -4.145 -22.203 -7.379 1 96.44 94 GLU A N 1
ATOM 753 C CA . GLU A 1 94 ? -5.289 -23.016 -6.973 1 96.44 94 GLU A CA 1
ATOM 754 C C . GLU A 1 94 ? -6.438 -22.125 -6.48 1 96.44 94 GLU A C 1
ATOM 756 O O . GLU A 1 94 ? -7.582 -22.297 -6.91 1 96.44 94 GLU A O 1
ATOM 761 N N . LYS A 1 95 ? -6.16 -21.266 -5.613 1 97.25 95 LYS A N 1
ATOM 762 C CA . LYS A 1 95 ? -7.184 -20.391 -5.043 1 97.25 95 LYS A CA 1
ATOM 763 C C . LYS A 1 95 ? -6.562 -19.141 -4.438 1 97.25 95 LYS A C 1
ATOM 765 O O . LYS A 1 95 ? -5.348 -19.062 -4.242 1 97.25 95 LYS A O 1
ATOM 770 N N . ILE A 1 96 ? -7.395 -18.219 -4.195 1 98.19 96 ILE A N 1
ATOM 771 C CA . ILE A 1 96 ? -7.031 -17 -3.48 1 98.19 96 ILE A CA 1
ATOM 772 C C . ILE A 1 96 ? -7.801 -16.922 -2.166 1 98.19 96 ILE A C 1
ATOM 774 O O . ILE A 1 96 ? -8.984 -17.266 -2.111 1 98.19 96 ILE A O 1
ATOM 778 N N . CYS A 1 97 ? -7.133 -16.5 -1.107 1 98.5 97 CYS A N 1
ATOM 779 C CA . CYS A 1 97 ? -7.762 -16.359 0.2 1 98.5 97 CYS A CA 1
ATOM 780 C C . CYS A 1 97 ? -7.863 -14.898 0.601 1 98.5 97 CYS A C 1
ATOM 782 O O . CYS A 1 97 ? -6.883 -14.156 0.509 1 98.5 97 CYS A O 1
ATOM 784 N N . LEU A 1 98 ? -9 -14.492 1.009 1 97.56 98 LEU A N 1
ATOM 785 C CA . LEU A 1 98 ? -9.312 -13.148 1.468 1 97.56 98 LEU A CA 1
ATOM 786 C C . LEU A 1 98 ? -10.047 -13.18 2.803 1 97.56 98 LEU A C 1
ATOM 788 O O . LEU A 1 98 ? -10.648 -14.195 3.16 1 97.56 98 LEU A O 1
ATOM 792 N N . SER A 1 99 ? -10 -12.086 3.541 1 96.38 99 SER A N 1
ATOM 793 C CA . SER A 1 99 ? -10.898 -11.953 4.688 1 96.38 99 SER A CA 1
ATOM 794 C C . SER A 1 99 ? -12.273 -11.453 4.266 1 96.38 99 SER A C 1
ATOM 796 O O . SER A 1 99 ? -12.469 -11.062 3.113 1 96.38 99 SER A O 1
ATOM 798 N N . GLU A 1 100 ? -13.25 -11.484 5.172 1 95.19 100 GLU A N 1
ATOM 799 C CA . GLU A 1 100 ? -14.586 -10.953 4.941 1 95.19 100 GLU A CA 1
ATOM 800 C C . GLU A 1 100 ? -14.664 -9.484 5.348 1 95.19 100 GLU A C 1
ATOM 802 O O . GLU A 1 100 ? -15.727 -8.859 5.23 1 95.19 100 GLU A O 1
ATOM 807 N N . LEU A 1 101 ? -13.586 -8.984 5.82 1 91.69 101 LEU A N 1
ATOM 808 C CA . LEU A 1 101 ? -13.523 -7.609 6.305 1 91.69 101 LEU A CA 1
ATOM 809 C C . LEU A 1 101 ? -12.789 -6.719 5.312 1 91.69 101 LEU A C 1
ATOM 811 O O . LEU A 1 101 ? -12.305 -7.195 4.285 1 91.69 101 LEU A O 1
ATOM 815 N N . SER A 1 102 ? -12.82 -5.477 5.59 1 86.31 102 SER A N 1
ATOM 816 C CA . SER A 1 102 ? -12.203 -4.508 4.691 1 86.31 102 SER A CA 1
ATOM 817 C C . SER A 1 102 ? -10.719 -4.336 5.012 1 86.31 102 SER A C 1
ATOM 819 O O . SER A 1 102 ? -10.336 -3.406 5.727 1 86.31 102 SER A O 1
ATOM 821 N N . ASP A 1 103 ? -9.938 -5.184 4.594 1 89.69 103 ASP A N 1
ATOM 822 C CA . ASP A 1 103 ? -8.492 -5.09 4.727 1 89.69 103 ASP A CA 1
ATOM 823 C C . ASP A 1 103 ? -7.805 -5.184 3.367 1 89.69 103 ASP A C 1
ATOM 825 O O . ASP A 1 103 ? -8.469 -5.152 2.328 1 89.69 103 ASP A O 1
ATOM 829 N N . ASN A 1 104 ? -6.414 -5.293 3.432 1 92.31 104 ASN A N 1
ATOM 830 C CA . ASN A 1 104 ? -5.676 -5.188 2.176 1 92.31 104 ASN A CA 1
ATOM 831 C C . ASN A 1 104 ? -4.879 -6.457 1.891 1 92.31 104 ASN A C 1
ATOM 833 O O . ASN A 1 104 ? -4.004 -6.465 1.023 1 92.31 104 ASN A O 1
ATOM 837 N N . PHE A 1 105 ? -5.223 -7.531 2.637 1 94.88 105 PHE A N 1
ATOM 838 C CA . PHE A 1 105 ? -4.406 -8.734 2.523 1 94.88 105 PHE A CA 1
ATOM 839 C C . PHE A 1 105 ? -5.008 -9.703 1.518 1 94.88 105 PHE A C 1
ATOM 841 O O . PHE A 1 105 ? -6.23 -9.82 1.416 1 94.88 105 PHE A O 1
ATOM 848 N N . LEU A 1 106 ? -4.16 -10.406 0.883 1 97.75 106 LEU A N 1
ATOM 849 C CA . LEU A 1 106 ? -4.555 -11.492 -0.005 1 97.75 106 LEU A CA 1
ATOM 850 C C . LEU A 1 106 ? -3.488 -12.586 -0.037 1 97.75 106 LEU A C 1
ATOM 852 O O . LEU A 1 106 ? -2.291 -12.289 -0.051 1 97.75 106 LEU A O 1
ATOM 856 N N . ALA A 1 107 ? -3.922 -13.836 0.036 1 98.56 107 ALA A N 1
ATOM 857 C CA . ALA A 1 107 ? -3.01 -14.969 -0.147 1 98.56 107 ALA A CA 1
ATOM 858 C C . ALA A 1 107 ? -3.275 -15.68 -1.47 1 98.56 107 ALA A C 1
ATOM 860 O O . ALA A 1 107 ? -4.43 -15.898 -1.843 1 98.56 107 ALA A O 1
ATOM 861 N N . ILE A 1 108 ? -2.246 -15.977 -2.174 1 98.56 108 ILE A N 1
ATOM 862 C CA . ILE A 1 108 ? -2.309 -16.781 -3.393 1 98.56 108 ILE A CA 1
ATOM 863 C C . ILE A 1 108 ? -1.788 -18.188 -3.115 1 98.56 108 ILE A C 1
ATOM 865 O O . ILE A 1 108 ? -0.618 -18.359 -2.77 1 98.56 108 ILE A O 1
ATOM 869 N N . VAL A 1 109 ? -2.633 -19.094 -3.287 1 98.19 109 VAL A N 1
ATOM 870 C CA . VAL A 1 109 ? -2.305 -20.469 -2.953 1 98.19 109 VAL A CA 1
ATOM 871 C C . VAL A 1 109 ? -1.812 -21.203 -4.199 1 98.19 109 VAL A C 1
ATOM 873 O O . VAL A 1 109 ? -2.514 -21.25 -5.215 1 98.19 109 VAL A O 1
ATOM 876 N N . ILE A 1 110 ? -0.655 -21.766 -4.117 1 97.25 110 ILE A N 1
ATOM 877 C CA . ILE A 1 110 ? 0.018 -22.469 -5.199 1 97.25 110 ILE A CA 1
ATOM 878 C C . ILE A 1 110 ? 0.403 -23.875 -4.73 1 97.25 110 ILE A C 1
ATOM 880 O O . ILE A 1 110 ? 1.413 -24.047 -4.043 1 97.25 110 ILE A O 1
ATOM 884 N N . PRO A 1 111 ? -0.235 -24.891 -5.141 1 94.31 111 PRO A N 1
ATOM 885 C CA . PRO A 1 111 ? -0.081 -26.234 -4.598 1 94.31 111 PRO A CA 1
ATOM 886 C C . PRO A 1 111 ? 1.346 -26.766 -4.723 1 94.31 111 PRO A C 1
ATOM 888 O O . PRO A 1 111 ? 1.826 -27.484 -3.838 1 94.31 111 PRO A O 1
ATOM 891 N N . THR A 1 112 ? 2.061 -26.453 -5.758 1 94.06 112 THR A N 1
ATOM 892 C CA . THR A 1 112 ? 3.35 -27.078 -6.035 1 94.06 112 THR A CA 1
ATOM 893 C C . THR A 1 112 ? 4.492 -26.234 -5.465 1 94.06 112 THR A C 1
ATOM 895 O O . THR A 1 112 ? 5.652 -26.656 -5.504 1 94.06 112 THR A O 1
ATOM 89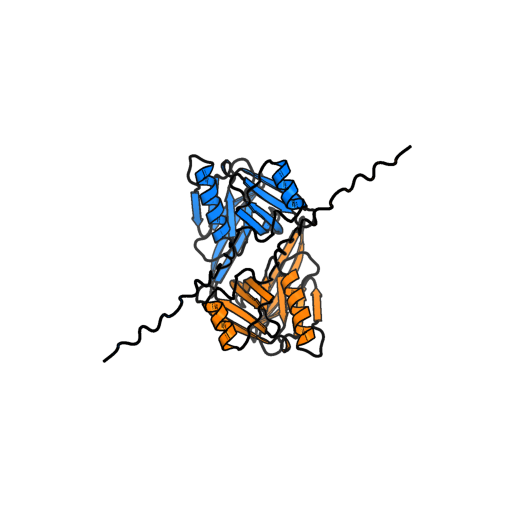8 N N . GLU A 1 113 ? 4.215 -25.047 -4.98 1 95.44 113 GLU A N 1
ATOM 899 C CA . GLU A 1 113 ? 5.172 -24.125 -4.371 1 95.44 113 GLU A CA 1
ATOM 900 C C . GLU A 1 113 ? 4.617 -23.531 -3.08 1 95.44 113 GLU A C 1
ATOM 902 O O . GLU A 1 113 ? 3.508 -23.859 -2.662 1 95.44 113 GLU A O 1
ATOM 907 N N . TYR A 1 114 ? 5.43 -22.734 -2.492 1 96.62 114 TYR A N 1
ATOM 908 C CA . TYR A 1 114 ? 4.926 -22.016 -1.32 1 96.62 114 TYR A CA 1
ATOM 909 C C . TYR A 1 114 ? 3.932 -20.938 -1.722 1 96.62 114 TYR A C 1
ATOM 911 O O . TYR A 1 114 ? 3.988 -20.422 -2.84 1 96.62 114 TYR A O 1
ATOM 919 N N . ASP A 1 115 ? 3.074 -20.609 -0.813 1 98.25 115 ASP A N 1
ATOM 920 C CA . ASP A 1 115 ? 2.049 -19.609 -1.062 1 98.25 115 ASP A CA 1
ATOM 921 C C . ASP A 1 115 ? 2.623 -18.188 -0.943 1 98.25 115 ASP A C 1
ATOM 923 O O . ASP A 1 115 ? 3.742 -18.016 -0.458 1 98.25 115 ASP A O 1
ATOM 927 N N . ILE A 1 116 ? 1.867 -17.281 -1.464 1 98.06 116 ILE A N 1
ATOM 928 C CA . ILE A 1 116 ? 2.27 -15.883 -1.42 1 98.06 116 ILE A CA 1
ATOM 929 C C . ILE A 1 116 ? 1.274 -15.086 -0.579 1 98.06 116 ILE A C 1
ATOM 931 O O . ILE A 1 116 ? 0.063 -15.164 -0.798 1 98.06 116 ILE A O 1
ATOM 935 N N . LEU A 1 117 ? 1.748 -14.367 0.435 1 97.69 117 LEU A N 1
ATOM 936 C CA . LEU A 1 117 ? 0.935 -13.406 1.173 1 97.69 117 LEU A CA 1
ATOM 937 C C . LEU A 1 117 ? 1.333 -11.977 0.825 1 97.69 117 LEU A C 1
ATOM 939 O O . LEU A 1 117 ? 2.5 -11.602 0.954 1 97.69 117 LEU A O 1
ATOM 943 N N . LEU A 1 118 ? 0.329 -11.18 0.392 1 97.12 118 LEU A N 1
ATOM 944 C CA . LEU A 1 118 ? 0.546 -9.805 -0.029 1 97.12 118 LEU A CA 1
ATOM 945 C C . LEU A 1 118 ? -0.385 -8.852 0.718 1 97.12 118 LEU A C 1
ATOM 947 O O . LEU A 1 118 ? -1.434 -9.273 1.216 1 97.12 118 LEU A O 1
ATOM 951 N N . ALA A 1 119 ? 0.051 -7.652 0.8 1 94.56 119 ALA A N 1
ATOM 952 C CA . ALA A 1 119 ? -0.838 -6.547 1.144 1 94.56 119 ALA A CA 1
ATOM 953 C C . ALA A 1 119 ? -0.748 -5.43 0.108 1 94.56 119 ALA A C 1
ATOM 955 O O . ALA A 1 119 ? 0.343 -5.094 -0.363 1 94.56 119 ALA A O 1
ATOM 956 N N . SER A 1 120 ? -1.915 -4.895 -0.285 1 96.19 120 SER A N 1
ATOM 957 C CA . SER A 1 120 ? -1.983 -3.82 -1.271 1 96.19 120 SER A CA 1
ATOM 958 C C . SER A 1 120 ? -3.289 -3.041 -1.15 1 96.19 120 SER A C 1
ATOM 960 O O . SER A 1 120 ? -4.352 -3.631 -0.955 1 96.19 120 SER A O 1
ATOM 962 N N . THR A 1 121 ? -3.143 -1.749 -1.371 1 94.06 121 THR A N 1
ATOM 963 C CA . THR A 1 121 ? -4.355 -0.939 -1.421 1 94.06 121 THR A CA 1
ATOM 964 C C . THR A 1 121 ? -5.102 -1.165 -2.732 1 94.06 121 THR A C 1
ATOM 966 O O . THR A 1 121 ? -6.219 -0.673 -2.91 1 94.06 121 THR A O 1
ATOM 969 N N . ARG A 1 122 ? -4.586 -1.949 -3.611 1 95.25 122 ARG A N 1
ATOM 970 C CA . ARG A 1 122 ? -5.215 -2.297 -4.883 1 95.25 122 ARG A CA 1
ATOM 971 C C . ARG A 1 122 ? -5.652 -3.758 -4.895 1 95.25 122 ARG A C 1
ATOM 973 O O . ARG A 1 122 ? -5.73 -4.379 -5.957 1 95.25 122 ARG A O 1
ATOM 980 N N . LYS A 1 123 ? -5.855 -4.297 -3.783 1 96.5 123 LYS A N 1
ATOM 981 C CA . LYS A 1 123 ? -6.242 -5.691 -3.586 1 96.5 123 LYS A CA 1
ATOM 982 C C . LYS A 1 123 ? -7.375 -6.086 -4.527 1 96.5 123 LYS A C 1
ATOM 984 O O . LYS A 1 123 ? -7.305 -7.125 -5.191 1 96.5 123 LYS A O 1
ATOM 989 N N . SER A 1 124 ? -8.422 -5.242 -4.57 1 94.94 124 SER A N 1
ATOM 990 C CA . SER A 1 124 ? -9.586 -5.57 -5.387 1 94.94 124 SER A CA 1
ATOM 991 C C . SER A 1 124 ? -9.211 -5.68 -6.863 1 94.94 124 SER A C 1
ATOM 993 O O . SER A 1 124 ? -9.727 -6.543 -7.578 1 94.94 124 SER A O 1
ATOM 995 N N . GLU A 1 125 ? -8.367 -4.828 -7.289 1 94.88 125 GLU A N 1
ATOM 996 C CA . GLU A 1 125 ? -7.906 -4.887 -8.672 1 94.88 125 GLU A CA 1
ATOM 997 C C . GLU A 1 125 ? -7.098 -6.152 -8.93 1 94.88 125 GLU A C 1
ATOM 999 O O . GLU A 1 125 ? -7.27 -6.809 -9.961 1 94.88 125 GLU A O 1
ATOM 1004 N N . ILE A 1 126 ? -6.223 -6.434 -8.055 1 97.25 126 ILE A N 1
ATOM 1005 C CA . ILE A 1 126 ? -5.383 -7.621 -8.172 1 97.25 126 ILE A CA 1
ATOM 1006 C C . ILE A 1 126 ? -6.262 -8.867 -8.266 1 97.25 126 ILE A C 1
ATOM 1008 O O . ILE A 1 126 ? -6.059 -9.711 -9.133 1 97.25 126 ILE A O 1
ATOM 1012 N N . VAL A 1 127 ? -7.242 -8.945 -7.422 1 97.12 127 VAL A N 1
ATOM 1013 C CA . VAL A 1 127 ? -8.156 -10.086 -7.387 1 97.12 127 VAL A CA 1
ATOM 1014 C C . VAL A 1 127 ? -8.898 -10.195 -8.719 1 97.12 127 VAL A C 1
ATOM 1016 O O . VAL A 1 127 ? -9 -11.273 -9.297 1 97.12 127 VAL A O 1
ATOM 1019 N N . ALA A 1 128 ? -9.344 -9.078 -9.188 1 95.75 128 ALA A N 1
ATOM 1020 C CA . ALA A 1 128 ? -10.062 -9.07 -10.453 1 95.75 128 ALA A CA 1
ATOM 1021 C C . ALA A 1 128 ? -9.18 -9.57 -11.586 1 95.75 128 ALA A C 1
ATOM 1023 O O . ALA A 1 128 ? -9.625 -10.352 -12.438 1 95.75 128 ALA A O 1
ATOM 1024 N N . MET A 1 129 ? -7.961 -9.172 -11.57 1 94.38 129 MET A N 1
ATOM 1025 C CA . MET A 1 129 ? -7.027 -9.578 -12.625 1 94.38 129 MET A CA 1
ATOM 1026 C C . MET A 1 129 ? -6.742 -11.078 -12.539 1 94.38 129 MET A C 1
ATOM 1028 O O . MET A 1 129 ? -6.648 -11.75 -13.57 1 94.38 129 MET A O 1
ATOM 1032 N N . LEU A 1 130 ? -6.574 -11.562 -11.383 1 96.25 130 LEU A N 1
ATOM 1033 C CA . LEU A 1 130 ? -6.336 -12.992 -11.203 1 96.25 130 LEU A CA 1
ATOM 1034 C C . LEU A 1 130 ? -7.52 -13.812 -11.703 1 96.25 130 LEU A C 1
ATOM 1036 O O . LEU A 1 130 ? -7.34 -14.82 -12.391 1 96.25 130 LEU A O 1
ATOM 1040 N N . LEU A 1 131 ? -8.695 -13.367 -11.344 1 95.06 131 LEU A N 1
ATOM 1041 C CA . LEU A 1 131 ? -9.906 -14.062 -11.758 1 95.06 131 LEU A CA 1
ATOM 1042 C C . LEU A 1 131 ? -10.047 -14.055 -13.281 1 95.06 131 LEU A C 1
ATOM 1044 O O . LEU A 1 131 ? -10.305 -15.094 -13.891 1 95.06 131 LEU A O 1
ATOM 1048 N N . GLU A 1 132 ? -9.797 -12.922 -13.883 1 92.81 132 GLU A N 1
ATOM 1049 C CA . GLU A 1 132 ? -9.906 -12.789 -15.328 1 92.81 132 GLU A CA 1
ATOM 1050 C C . GLU A 1 132 ? -8.836 -13.602 -16.047 1 92.81 132 GLU A C 1
ATOM 1052 O O . GLU A 1 132 ? -9.125 -14.281 -17.031 1 92.81 132 GLU A O 1
ATOM 1057 N N . GLY A 1 133 ? -7.637 -13.547 -15.562 1 91.31 133 GLY A N 1
ATOM 1058 C CA . GLY A 1 133 ? -6.531 -14.266 -16.188 1 91.31 133 GLY A CA 1
ATOM 1059 C C . GLY A 1 133 ? -6.691 -15.766 -16.141 1 91.31 133 GLY A C 1
ATOM 1060 O O . GLY A 1 133 ? -6.348 -16.469 -17.094 1 91.31 133 GLY A O 1
ATOM 1061 N N . THR A 1 134 ? -7.215 -16.25 -15.07 1 91.19 134 THR A N 1
ATOM 1062 C CA . THR A 1 134 ? -7.352 -17.688 -14.93 1 91.19 134 THR A CA 1
ATOM 1063 C C . THR A 1 134 ? -8.5 -18.219 -15.789 1 91.19 134 THR A C 1
ATOM 1065 O O . THR A 1 134 ? -8.5 -19.391 -16.188 1 91.19 134 THR A O 1
ATOM 1068 N N . LYS A 1 135 ? -9.492 -17.422 -16 1 88.38 135 LYS A N 1
ATOM 1069 C CA . LYS A 1 135 ? -10.57 -17.812 -16.906 1 88.38 135 LYS A CA 1
ATOM 1070 C C . LYS A 1 135 ? -10.039 -18.094 -18.312 1 88.38 135 LYS A C 1
ATOM 1072 O O . LYS A 1 135 ? -10.523 -19.016 -18.984 1 88.38 135 LYS A O 1
ATOM 1077 N N . SER A 1 136 ? -9.016 -17.438 -18.656 1 83.62 136 SER A N 1
ATOM 1078 C CA . SER A 1 136 ? -8.477 -17.531 -20.016 1 83.62 136 SER A CA 1
ATOM 1079 C C . SER A 1 136 ? -7.453 -18.656 -20.109 1 83.62 136 SER A C 1
ATOM 1081 O O . SER A 1 136 ? -7.168 -19.141 -21.203 1 83.62 136 SER A O 1
ATOM 1083 N N . THR A 1 137 ? -6.902 -19.062 -19.031 1 83 137 THR A N 1
ATOM 1084 C CA . THR A 1 137 ? -5.738 -19.938 -19.094 1 83 137 THR A CA 1
ATOM 1085 C C . THR A 1 137 ? -6.082 -21.328 -18.578 1 83 137 THR A C 1
ATOM 1087 O O . THR A 1 137 ? -5.316 -22.281 -18.766 1 83 137 THR A O 1
ATOM 1090 N N . SER A 1 138 ? -7.184 -21.359 -17.828 1 77.94 138 SER A N 1
ATOM 1091 C CA . SER A 1 138 ? -7.484 -22.625 -17.172 1 77.94 138 SER A CA 1
ATOM 1092 C C . SER A 1 138 ? -8.922 -23.062 -17.453 1 77.94 138 SER A C 1
ATOM 1094 O O . SER A 1 138 ? -9.758 -22.25 -17.828 1 77.94 138 SER A O 1
ATOM 1096 N N . ASP A 1 139 ? -9.078 -24.328 -17.312 1 79.25 139 ASP A N 1
ATOM 1097 C CA . ASP A 1 139 ? -10.406 -24.922 -17.469 1 79.25 139 ASP A CA 1
ATOM 1098 C C . ASP A 1 139 ? -11.227 -24.781 -16.188 1 79.25 139 ASP A C 1
ATOM 1100 O O . ASP A 1 139 ? -12.414 -25.109 -16.172 1 79.25 139 ASP A O 1
ATOM 1104 N N . TYR A 1 140 ? -10.5 -24.391 -15.25 1 81.25 140 TYR A N 1
ATOM 1105 C CA . TYR A 1 140 ? -11.219 -24.266 -13.992 1 81.25 140 TYR A CA 1
ATOM 1106 C C . TYR A 1 140 ? -11.344 -22.812 -13.562 1 81.25 140 TYR A C 1
ATOM 1108 O O . TYR A 1 140 ? -10.586 -21.953 -14.023 1 81.25 140 TYR A O 1
ATOM 1116 N N . GLU A 1 141 ? -12.352 -22.562 -12.781 1 87.62 141 GLU A N 1
ATOM 1117 C CA . GLU A 1 141 ? -12.562 -21.234 -12.227 1 87.62 141 GLU A CA 1
ATOM 1118 C C . GLU A 1 141 ? -11.773 -21.047 -10.938 1 87.62 141 GLU A C 1
ATOM 1120 O O . GLU A 1 141 ? -11.812 -21.906 -10.047 1 87.62 141 GLU A O 1
ATOM 1125 N N . LEU A 1 142 ? -11.039 -20.094 -10.93 1 92.69 142 LEU A N 1
ATOM 1126 C CA . LEU A 1 142 ? -10.281 -19.75 -9.734 1 92.69 142 LEU A CA 1
ATOM 1127 C C . LEU A 1 142 ? -11.211 -19.562 -8.539 1 92.69 142 LEU A C 1
ATOM 1129 O O . LEU A 1 142 ? -12.188 -18.812 -8.633 1 92.69 142 LEU A O 1
ATOM 1133 N N . GLU A 1 143 ? -10.875 -20.266 -7.5 1 94.94 143 GLU A N 1
ATOM 1134 C CA . GLU A 1 143 ? -11.68 -20.156 -6.289 1 94.94 143 GLU A CA 1
ATOM 1135 C C . GLU A 1 143 ? -11.234 -18.984 -5.426 1 94.94 143 GLU A C 1
ATOM 1137 O O . GLU A 1 143 ? -10.039 -18.75 -5.242 1 94.94 143 GLU A O 1
ATOM 1142 N N . VAL A 1 144 ? -12.242 -18.297 -5 1 96.75 144 VAL A N 1
ATOM 1143 C CA . VAL A 1 144 ? -12 -17.266 -3.99 1 96.75 144 VAL A CA 1
ATOM 1144 C C . VAL A 1 144 ? -12.516 -17.75 -2.635 1 96.75 144 VAL A C 1
ATOM 1146 O O . VAL A 1 144 ? -13.727 -17.938 -2.451 1 96.75 144 VAL A O 1
ATOM 1149 N N . PHE A 1 145 ? -11.586 -17.984 -1.734 1 97.75 145 PHE A N 1
ATOM 1150 C CA . PHE A 1 145 ? -11.914 -18.422 -0.384 1 97.75 145 PHE A CA 1
ATOM 1151 C C . PHE A 1 145 ? -11.914 -17.25 0.584 1 97.75 145 PHE A C 1
ATOM 1153 O O . PHE A 1 145 ? -10.914 -16.531 0.694 1 97.75 145 PHE A O 1
ATOM 1160 N N . SER A 1 146 ? -13.078 -17.016 1.275 1 97.31 146 SER A N 1
ATOM 1161 C CA . SER A 1 146 ? -13.195 -15.875 2.184 1 97.31 146 SER A CA 1
ATOM 1162 C C . SER A 1 146 ? -13.398 -16.344 3.623 1 97.31 146 SER A C 1
ATOM 1164 O O . SER A 1 146 ? -14.312 -17.109 3.908 1 97.31 146 SER A O 1
ATOM 1166 N N . SER A 1 147 ? -12.539 -15.969 4.465 1 97.81 147 SER A N 1
ATOM 1167 C CA . SER A 1 147 ? -12.578 -16.281 5.891 1 97.81 147 SER A CA 1
ATOM 1168 C C . SER A 1 147 ? -11.773 -15.281 6.703 1 97.81 147 SER A C 1
ATOM 1170 O O . SER A 1 147 ? -10.719 -14.812 6.262 1 97.81 147 SER A O 1
ATOM 1172 N N . ASN A 1 148 ? -12.305 -15.023 7.867 1 96.94 148 ASN A N 1
ATOM 1173 C CA . ASN A 1 148 ? -11.586 -14.078 8.711 1 96.94 148 ASN A CA 1
ATOM 1174 C C . ASN A 1 148 ? -10.391 -14.727 9.398 1 96.94 148 ASN A C 1
ATOM 1176 O O . ASN A 1 148 ? -9.711 -14.094 10.211 1 96.94 148 ASN A O 1
ATOM 1180 N N . SER A 1 149 ? -10.148 -15.945 9.125 1 97.38 149 SER A N 1
ATOM 1181 C CA . SER A 1 149 ? -8.93 -16.672 9.492 1 97.38 149 SER A CA 1
ATOM 1182 C C . SER A 1 149 ? -8.609 -17.75 8.461 1 97.38 149 SER A C 1
ATOM 1184 O O . SER A 1 149 ? -9.477 -18.547 8.094 1 97.38 149 SER A O 1
ATOM 118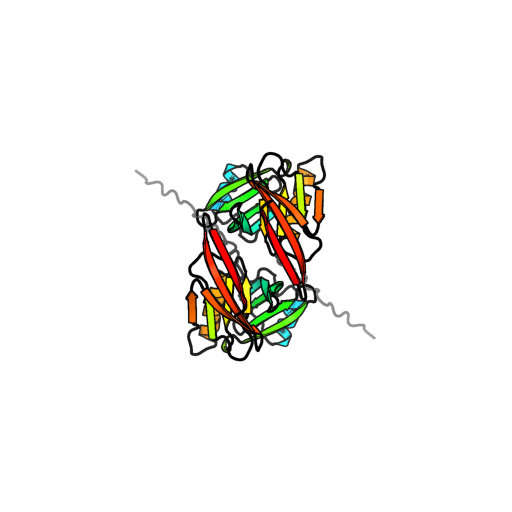6 N N . PHE A 1 150 ? -7.41 -17.766 7.988 1 98 150 PHE A N 1
ATOM 1187 C CA . PHE A 1 150 ? -7.023 -18.812 7.062 1 98 150 PHE A CA 1
ATOM 1188 C C . PHE A 1 150 ? -5.535 -19.109 7.168 1 98 150 PHE A C 1
ATOM 1190 O O . PHE A 1 150 ? -4.762 -18.281 7.648 1 98 150 PHE A O 1
ATOM 1197 N N . GLU A 1 151 ? -5.211 -20.25 6.715 1 97.44 151 GLU A N 1
ATOM 1198 C CA . GLU A 1 151 ? -3.82 -20.703 6.727 1 97.44 151 GLU A CA 1
ATOM 1199 C C . GLU A 1 151 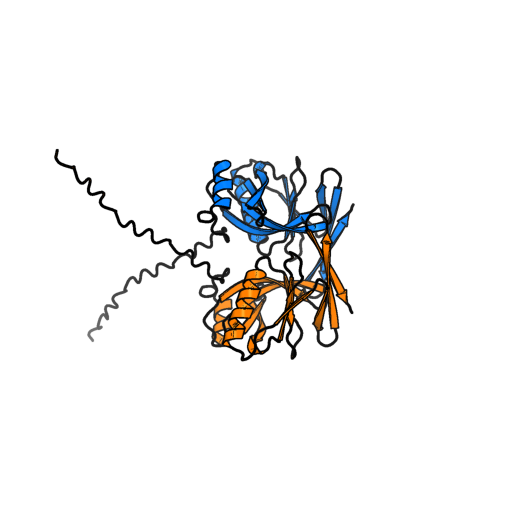? -3.195 -20.594 5.34 1 97.44 151 GLU A C 1
ATOM 1201 O O . GLU A 1 151 ? -3.904 -20.609 4.332 1 97.44 151 GLU A O 1
ATOM 1206 N N . TYR A 1 152 ? -1.885 -20.484 5.289 1 97.75 152 TYR A N 1
ATOM 1207 C CA . TYR A 1 152 ? -1.098 -20.547 4.062 1 97.75 152 TYR A CA 1
ATOM 1208 C C . TYR A 1 152 ? 0.302 -21.078 4.336 1 97.75 152 TYR A C 1
ATOM 1210 O O . TYR A 1 152 ? 0.812 -20.953 5.453 1 97.75 152 TYR A O 1
ATOM 1218 N N . ASN A 1 153 ? 0.843 -21.703 3.348 1 97.75 153 ASN A N 1
ATOM 1219 C CA . ASN A 1 153 ? 2.211 -22.203 3.453 1 97.75 153 ASN A CA 1
ATOM 1220 C C . ASN A 1 153 ? 3.229 -21.109 3.141 1 97.75 153 ASN A C 1
ATOM 1222 O O . ASN A 1 153 ? 3.473 -20.797 1.974 1 97.75 153 ASN A O 1
ATOM 1226 N N . ALA A 1 154 ? 3.859 -20.625 4.145 1 95.94 154 ALA A N 1
ATOM 1227 C CA . ALA A 1 154 ? 4.832 -19.547 3.979 1 95.94 154 ALA A CA 1
ATOM 1228 C C . ALA A 1 154 ? 6.168 -20.094 3.48 1 95.94 154 ALA A C 1
ATOM 1230 O O . ALA A 1 154 ? 6.98 -19.344 2.93 1 95.94 154 ALA A O 1
ATOM 1231 N N . ALA A 1 155 ? 6.422 -21.359 3.727 1 95.25 155 ALA A N 1
ATOM 1232 C CA . ALA A 1 155 ? 7.586 -22.109 3.268 1 95.25 155 ALA A CA 1
ATOM 1233 C C . ALA A 1 155 ? 7.281 -23.609 3.211 1 95.25 155 ALA A C 1
ATOM 1235 O O . ALA A 1 155 ? 6.164 -24.031 3.52 1 95.25 155 ALA A O 1
ATOM 1236 N N . ALA A 1 156 ? 8.227 -24.359 2.781 1 91.12 156 ALA A N 1
ATOM 1237 C CA . ALA A 1 156 ? 8.055 -25.797 2.607 1 91.12 156 ALA A CA 1
ATOM 1238 C C . ALA A 1 156 ? 7.535 -26.453 3.885 1 91.12 156 ALA A C 1
ATOM 1240 O O . ALA A 1 156 ? 6.645 -27.312 3.836 1 91.12 156 ALA A O 1
ATOM 1241 N N . HIS A 1 157 ? 8 -26.016 5.039 1 90.56 157 HIS A N 1
ATOM 1242 C CA . HIS A 1 157 ? 7.598 -26.641 6.293 1 90.56 157 HIS A CA 1
ATOM 1243 C C . HIS A 1 157 ? 7.121 -25.609 7.301 1 90.56 157 HIS A C 1
ATOM 1245 O O . HIS A 1 157 ? 7.438 -25.688 8.484 1 90.56 157 HIS A O 1
ATOM 1251 N N . MET A 1 158 ? 6.438 -24.672 6.738 1 95.56 158 MET A N 1
ATOM 1252 C CA . MET A 1 158 ? 5.957 -23.625 7.633 1 95.56 158 MET A CA 1
ATOM 1253 C C . MET A 1 158 ? 4.555 -23.172 7.242 1 95.56 158 MET A C 1
ATOM 1255 O O . MET A 1 158 ? 4.363 -22.594 6.172 1 95.56 158 MET A O 1
ATOM 1259 N N . VAL A 1 159 ? 3.68 -23.469 8.125 1 96.69 159 VAL A N 1
ATOM 1260 C CA . VAL A 1 159 ? 2.297 -23.031 7.969 1 96.69 159 VAL A CA 1
ATOM 1261 C C . VAL A 1 159 ? 2.027 -21.828 8.883 1 96.69 159 VAL A C 1
ATOM 1263 O O . VAL A 1 159 ? 2.383 -21.859 10.062 1 96.69 159 VAL A O 1
ATOM 1266 N N . LYS A 1 160 ? 1.474 -20.844 8.336 1 96.94 160 LYS A N 1
ATOM 1267 C CA . LYS A 1 160 ? 1.057 -19.688 9.133 1 96.94 160 LYS A CA 1
ATOM 1268 C C . LYS A 1 160 ? -0.449 -19.469 9.023 1 96.94 160 LYS A C 1
ATOM 1270 O O . LYS A 1 160 ? -1.082 -19.906 8.062 1 96.94 160 LYS A O 1
ATOM 1275 N N . GLU A 1 161 ? -0.959 -18.875 10.062 1 97.69 161 GLU A N 1
ATOM 1276 C CA . GLU A 1 161 ? -2.355 -18.438 10.086 1 97.69 161 GLU A CA 1
ATOM 1277 C C . GLU A 1 161 ? -2.469 -16.922 10.195 1 97.69 161 GLU A C 1
ATOM 1279 O O . GLU A 1 161 ? -1.796 -16.312 11.023 1 97.69 161 GLU A O 1
ATOM 1284 N N . ILE A 1 162 ? -3.297 -16.406 9.375 1 95.62 162 ILE A N 1
ATOM 1285 C CA . ILE A 1 162 ? -3.594 -14.977 9.477 1 95.62 162 ILE A CA 1
ATOM 1286 C C . ILE A 1 162 ? -5.027 -14.781 9.969 1 95.62 162 ILE A C 1
ATOM 1288 O O . ILE A 1 162 ? -5.949 -15.445 9.484 1 95.62 162 ILE A O 1
ATOM 1292 N N . ILE A 1 163 ? -5.172 -13.898 10.961 1 95.69 163 ILE A N 1
ATOM 1293 C CA . ILE A 1 163 ? -6.453 -13.688 11.625 1 95.69 163 ILE A CA 1
ATOM 1294 C C . ILE A 1 163 ? -6.855 -12.219 11.508 1 95.69 163 ILE A C 1
ATOM 1296 O O . ILE A 1 163 ? -6.043 -11.32 11.758 1 95.69 163 ILE A O 1
ATOM 1300 N N . PHE A 1 164 ? -8.094 -12.023 11.125 1 92.88 164 PHE A N 1
ATOM 1301 C CA . PHE A 1 164 ? -8.672 -10.688 11.008 1 92.88 164 PHE A CA 1
ATOM 1302 C C . PHE A 1 164 ? -9.82 -10.516 11.992 1 92.88 164 PHE A C 1
ATOM 1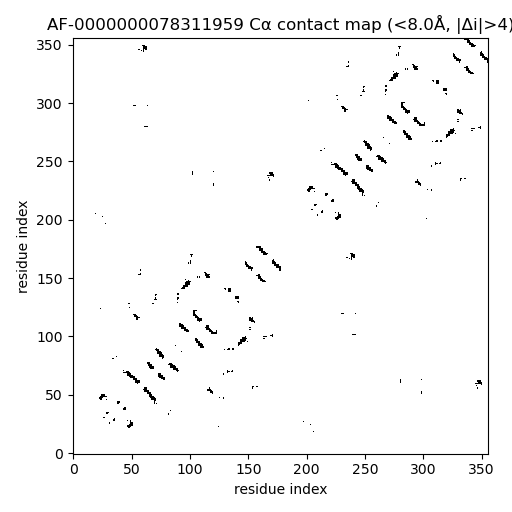304 O O . PHE A 1 164 ? -10.703 -11.367 12.078 1 92.88 164 PHE A O 1
ATOM 1311 N N . GLU A 1 165 ? -9.828 -9.383 12.68 1 93.19 165 GLU A N 1
ATOM 1312 C CA . GLU A 1 165 ? -10.883 -9.078 13.633 1 93.19 165 GLU A CA 1
ATOM 1313 C C . GLU A 1 165 ? -11.398 -7.648 13.453 1 93.19 165 GLU A C 1
ATOM 1315 O O . GLU A 1 165 ? -10.617 -6.727 13.219 1 93.19 165 GLU A O 1
ATOM 1320 N N . GLU A 1 166 ? -12.805 -7.613 13.406 1 87.38 166 GLU A N 1
ATOM 1321 C CA . GLU A 1 166 ? -13.367 -6.266 13.406 1 87.38 166 GLU A CA 1
ATOM 1322 C C . GLU A 1 166 ? -12.992 -5.504 14.672 1 87.38 166 GLU A C 1
ATOM 1324 O O . GLU A 1 166 ? -13.008 -6.07 15.773 1 87.38 166 GLU A O 1
ATOM 1329 N N . ALA A 1 167 ? -12.547 -4.297 14.492 1 82.06 167 ALA A N 1
ATOM 1330 C CA . ALA A 1 167 ? -12.242 -3.408 15.609 1 82.06 167 ALA A CA 1
ATOM 1331 C C . ALA A 1 167 ? -12.891 -2.037 15.406 1 82.06 167 ALA A C 1
ATOM 1333 O O . ALA A 1 167 ? -13.375 -1.727 14.32 1 82.06 167 ALA A O 1
ATOM 1334 N N . ALA A 1 168 ? -13.102 -1.346 16.422 1 73.25 168 ALA A N 1
ATOM 1335 C CA . ALA A 1 168 ? -13.656 0.003 16.312 1 73.25 168 ALA A CA 1
ATOM 1336 C C . ALA A 1 168 ? -12.914 0.806 15.242 1 73.25 168 ALA A C 1
ATOM 1338 O O . ALA A 1 168 ? -11.711 1.057 15.375 1 73.25 168 ALA A O 1
ATOM 1339 N N . GLY A 1 169 ? -13.578 1.084 14.078 1 68.44 169 GLY A N 1
ATOM 1340 C CA . GLY A 1 169 ? -13.039 1.956 13.047 1 68.44 169 GLY A CA 1
ATOM 1341 C C . GLY A 1 169 ? -12.156 1.229 12.055 1 68.44 169 GLY A C 1
ATOM 1342 O O . GLY A 1 169 ? -11.484 1.859 11.234 1 68.44 169 GLY A O 1
ATOM 1343 N N . GLY A 1 170 ? -12.039 -0.126 12.266 1 79.5 170 GLY A N 1
ATOM 1344 C CA . GLY A 1 170 ? -11.203 -0.789 11.273 1 79.5 170 GLY A CA 1
ATOM 1345 C C . GLY A 1 170 ? -11.078 -2.283 11.508 1 79.5 170 GLY A C 1
ATOM 1346 O O . GLY A 1 170 ? -12.008 -2.922 12 1 79.5 170 GLY A O 1
ATOM 1347 N N . VAL A 1 171 ? -9.992 -2.859 10.883 1 85.81 171 VAL A N 1
ATOM 1348 C CA . VAL A 1 171 ? -9.727 -4.293 10.984 1 85.81 171 VAL A CA 1
ATOM 1349 C C . VAL A 1 171 ? -8.359 -4.523 11.633 1 85.81 171 VAL A C 1
ATOM 1351 O O . VAL A 1 171 ? -7.367 -3.91 11.234 1 85.81 171 VAL A O 1
ATOM 1354 N N . ARG A 1 172 ? -8.312 -5.352 12.711 1 84.12 172 ARG A N 1
ATOM 1355 C CA . ARG A 1 172 ? -7.07 -5.805 13.32 1 84.12 172 ARG A CA 1
ATOM 1356 C C . ARG A 1 172 ? -6.598 -7.113 12.695 1 84.12 172 ARG A C 1
ATOM 1358 O O . ARG A 1 172 ? -7.387 -8.047 12.516 1 84.12 172 ARG A O 1
ATOM 1365 N N . THR A 1 173 ? -5.285 -7.195 12.344 1 87 173 THR A N 1
ATOM 1366 C CA . THR A 1 173 ? -4.734 -8.367 11.672 1 87 173 THR A CA 1
ATOM 1367 C C . THR A 1 173 ? -3.613 -8.992 12.5 1 87 173 THR A C 1
ATOM 1369 O O . THR A 1 173 ? -2.752 -8.281 13.016 1 87 173 THR A O 1
ATOM 1372 N N . ARG A 1 174 ? -3.623 -10.352 12.695 1 87.62 174 ARG A N 1
ATOM 1373 C CA . ARG A 1 174 ? -2.561 -11.109 13.352 1 87.62 174 ARG A CA 1
ATOM 1374 C C . ARG A 1 174 ? -2.082 -12.258 12.461 1 87.62 174 ARG A C 1
ATOM 1376 O O . ARG A 1 174 ? -2.887 -12.922 11.812 1 87.62 174 ARG A O 1
ATOM 1383 N N . ILE A 1 175 ? -0.788 -12.438 12.391 1 89.94 175 ILE A N 1
ATOM 1384 C CA . ILE A 1 175 ? -0.2 -13.555 11.664 1 89.94 175 ILE A CA 1
ATOM 1385 C C . ILE A 1 175 ? 0.559 -14.461 12.633 1 89.94 175 ILE A C 1
ATOM 1387 O O . ILE A 1 175 ? 1.513 -14.023 13.281 1 89.94 175 ILE A O 1
ATOM 1391 N N . LEU A 1 176 ? 0.171 -15.68 12.672 1 92.44 176 LEU A N 1
ATOM 1392 C CA . LEU A 1 176 ? 0.712 -16.609 13.656 1 92.44 176 LEU A CA 1
ATOM 1393 C C . LEU A 1 176 ? 1.338 -17.812 12.961 1 92.44 176 LEU A C 1
ATOM 1395 O O . LEU A 1 176 ? 0.845 -18.266 11.93 1 92.44 176 LEU A O 1
ATOM 1399 N N . ARG A 1 177 ? 2.436 -18.328 13.578 1 90.94 177 ARG A N 1
ATOM 1400 C CA . ARG A 1 177 ? 2.984 -19.609 13.148 1 90.94 177 ARG A CA 1
ATOM 1401 C C . ARG A 1 177 ? 2.176 -20.781 13.711 1 90.94 177 ARG A C 1
ATOM 1403 O O . ARG A 1 177 ? 1.785 -20.75 14.883 1 90.94 177 ARG A O 1
ATOM 1410 N N . LYS A 1 178 ? 1.897 -21.719 12.805 1 89.69 178 LYS A N 1
ATOM 1411 C CA . LYS A 1 178 ? 1.147 -22.891 13.258 1 89.69 178 LYS A CA 1
ATOM 1412 C C . LYS A 1 178 ? 2.074 -24.078 13.508 1 89.69 178 LYS A C 1
ATOM 1414 O O . LYS A 1 178 ? 3.076 -24.25 12.812 1 89.69 178 LYS A O 1
ATOM 1419 N N . MET B 1 1 ? 38.562 10.93 -57.094 1 24.59 1 MET B N 1
ATOM 1420 C CA . MET B 1 1 ? 37.688 9.852 -56.656 1 24.59 1 MET B CA 1
ATOM 1421 C C . MET B 1 1 ? 36.531 10.406 -55.812 1 24.59 1 MET B C 1
ATOM 1423 O O . MET B 1 1 ? 36.781 11.148 -54.875 1 24.59 1 MET B O 1
ATOM 1427 N N . SER B 1 2 ? 35.344 10.547 -56.344 1 24.97 2 SER B N 1
ATOM 1428 C CA . SER B 1 2 ? 34.156 11.359 -56 1 24.97 2 SER B CA 1
ATOM 1429 C C . SER B 1 2 ? 33.469 10.82 -54.75 1 24.97 2 SER B C 1
ATOM 1431 O O . SER B 1 2 ? 33.125 9.633 -54.688 1 24.97 2 SER B O 1
ATOM 1433 N N . ARG B 1 3 ? 33.719 11.367 -53.562 1 24.67 3 ARG B N 1
ATOM 1434 C CA . ARG B 1 3 ? 33.281 11 -52.219 1 24.67 3 ARG B CA 1
ATOM 1435 C C . ARG B 1 3 ? 31.781 11 -52.094 1 24.67 3 ARG B C 1
ATOM 1437 O O . ARG B 1 3 ? 31.141 12.039 -52.312 1 24.67 3 ARG B O 1
ATOM 1444 N N . ARG B 1 4 ? 30.969 10.008 -52.5 1 22.83 4 ARG B N 1
ATOM 1445 C CA . ARG B 1 4 ? 29.516 9.906 -52.5 1 22.83 4 ARG B CA 1
ATOM 1446 C C . ARG B 1 4 ? 28.938 10.234 -51.156 1 22.83 4 ARG B C 1
ATOM 1448 O O . ARG B 1 4 ? 29.281 9.602 -50.156 1 22.83 4 ARG B O 1
ATOM 1455 N N . ARG B 1 5 ? 28.484 11.516 -50.781 1 21.72 5 ARG B N 1
ATOM 1456 C CA . ARG B 1 5 ? 27.844 12.148 -49.625 1 21.72 5 ARG B CA 1
ATOM 1457 C C . ARG B 1 5 ? 26.531 11.453 -49.281 1 21.72 5 ARG B C 1
ATOM 1459 O O . ARG B 1 5 ? 25.594 11.461 -50.094 1 21.72 5 ARG B O 1
ATOM 1466 N N . VAL B 1 6 ? 26.516 10.242 -48.844 1 25.7 6 VAL B N 1
ATOM 1467 C CA . VAL B 1 6 ? 25.234 9.617 -48.5 1 25.7 6 VAL B CA 1
ATOM 1468 C C . VAL B 1 6 ? 24.453 10.523 -47.562 1 25.7 6 VAL B C 1
ATOM 1470 O O . VAL B 1 6 ? 24.969 10.938 -46.5 1 25.7 6 VAL B O 1
ATOM 1473 N N . GLN B 1 7 ? 23.5 11.383 -47.969 1 26.14 7 GLN B N 1
ATOM 1474 C CA . GLN B 1 7 ? 22.594 12.273 -47.25 1 26.14 7 GLN B CA 1
ATOM 1475 C C . GLN B 1 7 ? 21.641 11.484 -46.344 1 26.14 7 GLN B C 1
ATOM 1477 O O . GLN B 1 7 ? 20.844 10.672 -46.844 1 26.14 7 GLN B O 1
ATOM 1482 N N . ILE B 1 8 ? 22.047 10.859 -45.375 1 25.16 8 ILE B N 1
ATOM 1483 C CA . ILE B 1 8 ? 21.078 10.188 -44.5 1 25.16 8 ILE B CA 1
ATOM 1484 C C . ILE B 1 8 ? 20.062 11.203 -44 1 25.16 8 ILE B C 1
ATOM 1486 O O . ILE B 1 8 ? 20.422 12.219 -43.406 1 25.16 8 ILE B O 1
ATOM 1490 N N . ASP B 1 9 ? 18.938 11.398 -44.688 1 31.08 9 ASP B N 1
ATOM 1491 C CA . ASP B 1 9 ? 17.797 12.227 -44.281 1 31.08 9 ASP B CA 1
ATOM 1492 C C . ASP B 1 9 ? 17.344 11.859 -42.875 1 31.08 9 ASP B C 1
ATOM 1494 O O . ASP B 1 9 ? 17.031 10.703 -42.594 1 31.08 9 ASP B O 1
ATOM 1498 N N . GLY B 1 10 ? 17.984 12.352 -41.875 1 27.95 10 GLY B N 1
ATOM 1499 C CA . GLY B 1 10 ? 17.719 12.258 -40.438 1 27.95 10 GLY B CA 1
ATOM 1500 C C . GLY B 1 10 ? 16.266 12.516 -40.062 1 27.95 10 GLY B C 1
ATOM 1501 O O . GLY B 1 10 ? 15.797 13.648 -40.156 1 27.95 10 GLY B O 1
ATOM 1502 N N . GLU B 1 11 ? 15.352 11.633 -40.625 1 29.56 11 GLU B N 1
ATOM 1503 C CA . GLU B 1 11 ? 13.945 11.781 -40.25 1 29.56 11 GLU B CA 1
ATOM 1504 C C . GLU B 1 11 ? 13.789 12.039 -38.75 1 29.56 11 GLU B C 1
ATOM 1506 O O . GLU B 1 11 ? 14.375 11.328 -37.938 1 29.56 11 GLU B O 1
ATOM 1511 N N . ASP B 1 12 ? 13.672 13.305 -38.406 1 32.09 12 ASP B N 1
ATOM 1512 C CA . ASP B 1 12 ? 13.305 13.914 -37.156 1 32.09 12 ASP B CA 1
ATOM 1513 C C . ASP B 1 12 ? 12.148 13.164 -36.469 1 32.09 12 ASP B C 1
ATOM 1515 O O . ASP B 1 12 ? 10.992 13.328 -36.875 1 32.09 12 ASP B O 1
ATOM 1519 N N . GLU B 1 13 ? 12.203 11.844 -36.531 1 31.84 13 GLU B N 1
ATOM 1520 C CA . GLU B 1 13 ? 11.117 11.18 -35.844 1 31.84 13 GLU B CA 1
ATOM 1521 C C . GLU B 1 13 ? 10.891 11.797 -34.469 1 31.84 13 GLU B C 1
ATOM 1523 O O . GLU B 1 13 ? 11.812 11.852 -33.625 1 31.84 13 GLU B O 1
ATOM 1528 N N . ASP B 1 14 ? 10.109 12.82 -34.438 1 31.27 14 ASP B N 1
ATOM 1529 C CA . ASP B 1 14 ? 9.469 13.445 -33.281 1 31.27 14 ASP B CA 1
ATOM 1530 C C . ASP B 1 14 ? 9.016 12.391 -32.281 1 31.27 14 ASP B C 1
ATOM 1532 O O . ASP B 1 14 ? 7.996 11.734 -32.469 1 31.27 14 ASP B O 1
ATOM 1536 N N . GLU B 1 15 ? 9.828 11.477 -32 1 30.8 15 GLU B N 1
ATOM 1537 C CA . GLU B 1 15 ? 9.539 10.555 -30.922 1 30.8 15 GLU B CA 1
ATOM 1538 C C . GLU B 1 15 ? 8.969 11.281 -29.703 1 30.8 15 GLU B C 1
ATOM 1540 O O . GLU B 1 15 ? 9.688 12 -29.016 1 30.8 15 GLU B O 1
ATOM 1545 N N . SER B 1 16 ? 7.879 12.016 -29.984 1 31 16 SER B N 1
ATOM 1546 C CA . SER B 1 16 ? 7.09 12.523 -28.859 1 31 16 SER B CA 1
ATOM 1547 C C . SER B 1 16 ? 7.059 11.516 -27.719 1 31 16 SER B C 1
ATOM 1549 O O . SER B 1 16 ? 6.551 10.406 -27.875 1 31 16 SER B O 1
ATOM 1551 N N . LYS B 1 17 ? 8.156 11.297 -27.172 1 29.98 17 LYS B N 1
ATOM 1552 C CA . LYS B 1 17 ? 8.172 10.625 -25.875 1 29.98 17 LYS B CA 1
ATOM 1553 C C . LYS B 1 17 ? 6.883 10.891 -25.094 1 29.98 17 LYS B C 1
ATOM 1555 O O . LYS B 1 17 ? 6.562 12.047 -24.797 1 29.98 17 LYS B O 1
ATOM 1560 N N . ARG B 1 18 ? 5.754 10.5 -25.516 1 30.33 18 ARG B N 1
ATOM 1561 C CA . ARG B 1 18 ? 4.594 10.648 -24.641 1 30.33 18 ARG B CA 1
ATOM 1562 C C . ARG B 1 18 ? 5.008 10.602 -23.172 1 30.33 18 ARG B C 1
ATOM 1564 O O . ARG B 1 18 ? 5.605 9.625 -22.719 1 30.33 18 ARG B O 1
ATOM 1571 N N . ALA B 1 19 ? 5.656 11.633 -22.672 1 31.22 19 ALA B N 1
ATOM 1572 C CA . ALA B 1 19 ? 5.902 11.891 -21.25 1 31.22 19 ALA B CA 1
ATOM 1573 C C . ALA B 1 19 ? 4.891 11.156 -20.375 1 31.22 19 ALA B C 1
ATOM 1575 O O . ALA B 1 19 ? 3.686 11.398 -20.469 1 31.22 19 ALA B O 1
ATOM 1576 N N . VAL B 1 20 ? 4.875 9.969 -20.406 1 36.28 20 VAL B N 1
ATOM 1577 C CA . VAL B 1 20 ? 4.098 9.461 -19.281 1 36.28 20 VAL B CA 1
ATOM 1578 C C . VAL B 1 20 ? 4.117 10.469 -18.141 1 36.28 20 VAL B C 1
ATOM 1580 O O . VAL B 1 20 ? 5.176 10.758 -17.578 1 36.28 20 VAL B O 1
ATOM 1583 N N . ASP B 1 21 ? 3.635 11.609 -18.219 1 39.16 21 ASP B N 1
ATOM 1584 C CA . ASP B 1 21 ? 3.42 12.531 -17.109 1 39.16 21 ASP B CA 1
ATOM 1585 C C . ASP B 1 21 ? 3.184 11.773 -15.805 1 39.16 21 ASP B C 1
ATOM 1587 O O . ASP B 1 21 ? 2.076 11.297 -15.547 1 39.16 21 ASP B O 1
ATOM 1591 N N . TYR B 1 22 ? 4.109 10.969 -15.469 1 49.69 22 TYR B N 1
ATOM 1592 C CA . TYR B 1 22 ? 4.02 10.375 -14.141 1 49.69 22 TYR B CA 1
ATOM 1593 C C . TYR B 1 22 ? 3.348 11.336 -13.164 1 49.69 22 TYR B C 1
ATOM 1595 O O . TYR B 1 22 ? 3.963 12.305 -12.711 1 49.69 22 TYR B O 1
ATOM 1603 N N . THR B 1 23 ? 2.055 11.641 -13.32 1 71 23 THR B N 1
ATOM 1604 C CA . THR B 1 23 ? 1.365 12.539 -12.398 1 71 23 THR B CA 1
ATOM 1605 C C . THR B 1 23 ? 1.133 11.859 -11.055 1 71 23 THR B C 1
ATOM 1607 O O . THR B 1 23 ? 1.04 10.625 -10.984 1 71 23 THR B O 1
ATOM 1610 N N . GLY B 1 24 ? 1.782 12.305 -9.945 1 89.19 24 GLY B N 1
ATOM 1611 C CA . GLY B 1 24 ? 1.538 12.016 -8.539 1 89.19 24 GLY B CA 1
ATOM 1612 C C . GLY B 1 24 ? 0.069 11.82 -8.219 1 89.19 24 GLY B C 1
ATOM 1613 O O . GLY B 1 24 ? -0.28 11.43 -7.105 1 89.19 24 GLY B O 1
ATOM 1614 N N . ASP B 1 25 ? -0.73 11.875 -9.273 1 93.25 25 ASP B N 1
ATOM 1615 C CA . ASP B 1 25 ? -2.168 11.68 -9.102 1 93.25 25 ASP B CA 1
ATOM 1616 C C . ASP B 1 25 ? -2.602 10.312 -9.648 1 93.25 25 ASP B C 1
ATOM 1618 O O . ASP B 1 25 ? -3.082 10.219 -10.773 1 93.25 25 ASP B O 1
ATOM 1622 N N . TYR B 1 26 ? -2.615 9.336 -8.875 1 92.44 26 TYR B N 1
ATOM 1623 C CA . TYR B 1 26 ? -2.9 7.961 -9.258 1 92.44 26 TYR B CA 1
ATOM 1624 C C . TYR B 1 26 ? -4.398 7.691 -9.258 1 92.44 26 TYR B C 1
ATOM 1626 O O . TYR B 1 26 ? -4.844 6.609 -9.648 1 92.44 26 TYR B O 1
ATOM 1634 N N . LEU B 1 27 ? -5.172 8.695 -8.93 1 93.12 27 LEU B N 1
ATOM 1635 C CA . LEU B 1 27 ? -6.609 8.5 -8.805 1 93.12 27 LEU B CA 1
ATOM 1636 C C . LEU B 1 27 ? -7.367 9.352 -9.812 1 93.12 27 LEU B C 1
ATOM 1638 O O . LEU B 1 27 ? -8.602 9.375 -9.82 1 93.12 27 LEU B O 1
ATOM 1642 N N . SER B 1 28 ? -6.621 10.062 -10.664 1 90.94 28 SER B N 1
ATOM 1643 C CA . SER B 1 28 ? -7.242 10.938 -11.648 1 90.94 28 SER B CA 1
ATOM 1644 C C . SER B 1 28 ? -8.266 11.867 -11 1 90.94 28 SER B C 1
ATOM 1646 O O . SER B 1 28 ? -9.414 11.93 -11.438 1 90.94 28 SER B O 1
ATOM 1648 N N . VAL B 1 29 ? -7.898 12.641 -10.141 1 94.12 29 VAL B N 1
ATOM 1649 C CA . VAL B 1 29 ? -8.734 13.461 -9.273 1 94.12 29 VAL B CA 1
ATOM 1650 C C . VAL B 1 29 ? -9.602 14.398 -10.109 1 94.12 29 VAL B C 1
ATOM 1652 O O . VAL B 1 29 ? -10.797 14.539 -9.852 1 94.12 29 VAL B O 1
ATOM 1655 N N . PRO B 1 30 ? -9.062 15.031 -11.234 1 91 30 PRO B N 1
ATOM 1656 C CA . PRO B 1 30 ? -9.891 15.969 -11.992 1 91 30 PRO B CA 1
ATOM 1657 C C . PRO B 1 30 ? -11.117 15.305 -12.609 1 91 30 PRO B C 1
ATOM 1659 O O . PRO B 1 30 ? -12.125 15.969 -12.859 1 91 30 PRO B O 1
ATOM 1662 N N . THR B 1 31 ? -11.016 13.945 -12.766 1 92 31 THR B N 1
ATOM 1663 C C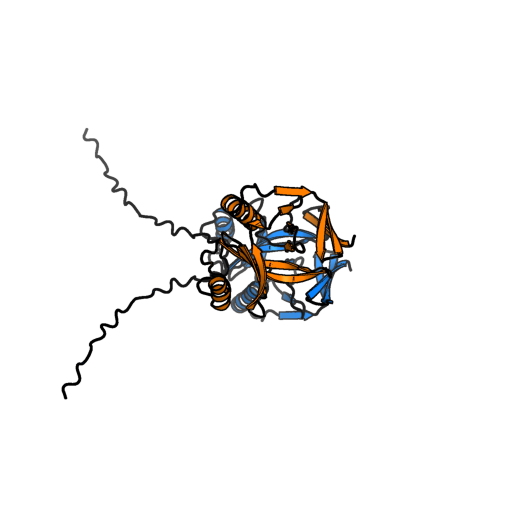A . THR B 1 31 ? -12.125 13.25 -13.406 1 92 31 THR B CA 1
ATOM 1664 C C . THR B 1 31 ? -12.883 12.398 -12.391 1 92 31 THR B C 1
ATOM 1666 O O . THR B 1 31 ? -13.742 11.594 -12.758 1 92 31 THR B O 1
ATOM 1669 N N . THR B 1 32 ? -12.609 12.516 -11.133 1 93.94 32 THR B N 1
ATOM 1670 C CA . THR B 1 32 ? -13.32 11.875 -10.039 1 93.94 32 THR B CA 1
ATOM 1671 C C . THR B 1 32 ? -14.156 12.898 -9.266 1 93.94 32 THR B C 1
ATOM 1673 O O . THR B 1 32 ? -13.625 13.633 -8.43 1 93.94 32 THR B O 1
ATOM 1676 N N . PRO B 1 33 ? -15.32 12.883 -9.492 1 94.75 33 PRO B N 1
ATOM 1677 C CA . PRO B 1 33 ? -16.141 14.031 -9.109 1 94.75 33 PRO B CA 1
ATOM 1678 C C . PRO B 1 33 ? -16.078 14.328 -7.613 1 94.75 33 PRO B C 1
ATOM 1680 O O . PRO B 1 33 ? -15.891 15.484 -7.219 1 94.75 33 PRO B O 1
ATOM 1683 N N . TYR B 1 34 ? -16.234 13.312 -6.758 1 96 34 TYR B N 1
ATOM 1684 C CA . TYR B 1 34 ? -16.297 13.633 -5.336 1 96 34 TYR B CA 1
ATOM 1685 C C . TYR B 1 34 ? -14.961 14.156 -4.832 1 96 34 TYR B C 1
ATOM 1687 O O . TYR B 1 34 ? -14.914 15.008 -3.941 1 96 34 TYR B O 1
ATOM 1695 N N . LEU B 1 35 ? -13.914 13.742 -5.395 1 96.81 35 LEU B N 1
ATOM 1696 C CA . LEU B 1 35 ? -12.602 14.242 -5.012 1 96.81 35 LEU B CA 1
ATOM 1697 C C . LEU B 1 35 ? -12.391 15.664 -5.535 1 96.81 35 LEU B C 1
ATOM 1699 O O . LEU B 1 35 ? -11.891 16.531 -4.812 1 96.81 35 LEU B O 1
ATOM 1703 N N . PHE B 1 36 ? -12.773 15.781 -6.715 1 95.12 36 PHE B N 1
ATOM 1704 C CA . PHE B 1 36 ? -12.68 17.109 -7.328 1 95.12 36 PHE B CA 1
ATOM 1705 C C . PHE B 1 36 ? -13.492 18.125 -6.539 1 95.12 36 PHE B C 1
ATOM 1707 O O . PHE B 1 36 ? -13.016 19.234 -6.273 1 95.12 36 PHE B O 1
ATOM 1714 N N . ASN B 1 37 ? -14.633 17.734 -6.117 1 96.31 37 ASN B N 1
ATOM 1715 C CA . ASN B 1 37 ? -15.516 18.609 -5.363 1 96.31 37 ASN B CA 1
ATOM 1716 C C . ASN B 1 37 ? -14.906 19 -4.02 1 96.31 37 ASN B C 1
ATOM 1718 O O . ASN B 1 37 ? -15.055 20.141 -3.572 1 96.31 37 ASN B O 1
ATOM 1722 N N . ILE B 1 38 ? -14.289 18.125 -3.381 1 96.75 38 ILE B N 1
ATOM 1723 C CA . ILE B 1 38 ? -13.648 18.375 -2.098 1 96.75 38 ILE B CA 1
ATOM 1724 C C . ILE B 1 38 ? -12.602 19.484 -2.256 1 96.75 38 ILE B C 1
ATOM 1726 O O . ILE B 1 38 ? -12.539 20.406 -1.445 1 96.75 38 ILE B O 1
ATOM 1730 N N . LEU B 1 39 ? -11.883 19.438 -3.266 1 95.88 39 LEU B N 1
ATOM 1731 C CA . LEU B 1 39 ? -10.836 20.422 -3.504 1 95.88 39 LEU B CA 1
ATOM 1732 C C . LEU B 1 39 ? -11.438 21.781 -3.859 1 95.88 39 LEU B C 1
ATOM 1734 O O . LEU B 1 39 ? -10.984 22.812 -3.355 1 95.88 39 LEU B O 1
ATOM 1738 N N . GLN B 1 40 ? -12.406 21.734 -4.672 1 94.38 40 GLN B N 1
ATOM 1739 C CA . GLN B 1 40 ? -13.047 22.953 -5.125 1 94.38 40 GLN B CA 1
ATOM 1740 C C . GLN B 1 40 ? -13.648 23.734 -3.957 1 94.38 40 GLN B C 1
ATOM 1742 O O . GLN B 1 40 ? -13.555 24.969 -3.904 1 94.38 40 GLN B O 1
ATOM 1747 N N . LYS B 1 41 ? -14.227 23 -3.102 1 95.69 41 LYS B N 1
ATOM 1748 C CA . LYS B 1 41 ? -14.836 23.625 -1.93 1 95.69 41 LYS B CA 1
ATOM 1749 C C . LYS B 1 41 ? -13.805 24.375 -1.099 1 95.69 41 LYS B C 1
ATOM 1751 O O . LYS B 1 41 ? -14.133 25.359 -0.446 1 95.69 41 LYS B O 1
ATOM 1756 N N . GLN B 1 42 ? -12.547 23.953 -1.151 1 93.94 42 GLN B N 1
ATOM 1757 C CA . GLN B 1 42 ? -11.477 24.562 -0.375 1 93.94 42 GLN B CA 1
ATOM 1758 C C . GLN B 1 42 ? -10.734 25.609 -1.202 1 93.94 42 GLN B C 1
ATOM 1760 O O . GLN B 1 42 ? -9.797 26.25 -0.712 1 93.94 42 GLN B O 1
ATOM 1765 N N . GLY B 1 43 ? -11.109 25.703 -2.539 1 92.56 43 GLY B N 1
ATOM 1766 C CA . GLY B 1 43 ? -10.445 26.656 -3.416 1 92.56 43 GLY B CA 1
ATOM 1767 C C . GLY B 1 43 ? -9.109 26.156 -3.941 1 92.56 43 GLY B C 1
ATOM 1768 O O . GLY B 1 43 ? -8.266 26.938 -4.363 1 92.56 43 GLY B O 1
ATOM 1769 N N . ASP B 1 44 ? -8.859 24.906 -3.809 1 89.25 44 ASP B N 1
ATOM 1770 C CA . ASP B 1 44 ? -7.625 24.281 -4.262 1 89.25 44 ASP B CA 1
ATOM 1771 C C . ASP B 1 44 ? -7.824 23.594 -5.617 1 89.25 44 ASP B C 1
ATOM 1773 O O . ASP B 1 44 ? -8.898 23.062 -5.898 1 89.25 44 ASP B O 1
ATOM 1777 N N . LYS B 1 45 ? -6.766 23.641 -6.512 1 80.31 45 LYS B N 1
ATOM 1778 C CA . LYS B 1 45 ? -7.016 23.094 -7.844 1 80.31 45 LYS B CA 1
ATOM 1779 C C . LYS B 1 45 ? -5.902 22.141 -8.266 1 80.31 45 LYS B C 1
ATOM 1781 O O . LYS B 1 45 ? -6.148 21.188 -8.992 1 80.31 45 LYS B O 1
ATOM 1786 N N . LYS B 1 46 ? -4.793 22.359 -7.812 1 90.19 46 LYS B N 1
ATOM 1787 C CA . LYS B 1 46 ? -3.688 21.594 -8.367 1 90.19 46 LYS B CA 1
ATOM 1788 C C . LYS B 1 46 ? -3.316 20.422 -7.441 1 90.19 46 LYS B C 1
ATOM 1790 O O . LYS B 1 46 ? -2.982 20.641 -6.273 1 90.19 46 LYS B O 1
ATOM 1795 N N . VAL B 1 47 ? -3.395 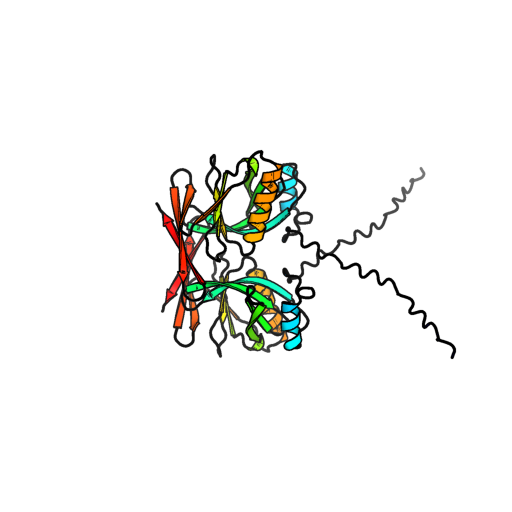19.266 -7.957 1 94.88 47 VAL B N 1
ATOM 1796 C CA . VAL B 1 47 ? -3.07 18.047 -7.219 1 94.88 47 VAL B CA 1
ATOM 1797 C C . VAL B 1 47 ? -1.682 17.562 -7.621 1 94.88 47 VAL B C 1
ATOM 1799 O O . VAL B 1 47 ? -1.399 17.375 -8.812 1 94.88 47 VAL B O 1
ATOM 1802 N N . PHE B 1 48 ? -0.879 17.281 -6.633 1 93.62 48 PHE B N 1
ATOM 1803 C CA . PHE B 1 48 ? 0.472 16.812 -6.895 1 93.62 48 PHE B CA 1
ATOM 1804 C C . PHE B 1 48 ? 0.595 15.328 -6.559 1 93.62 48 PHE B C 1
ATOM 1806 O O . PHE B 1 48 ? 1.514 14.648 -7.027 1 93.62 48 PHE B O 1
ATOM 1813 N N . PHE B 1 49 ? -0.278 14.961 -5.695 1 96.25 49 PHE B N 1
ATOM 1814 C CA . PHE B 1 49 ? -0.271 13.555 -5.309 1 96.25 49 PHE B CA 1
ATOM 1815 C C . PHE B 1 49 ? -1.666 13.102 -4.895 1 96.25 49 PHE B C 1
ATOM 1817 O O . PHE B 1 49 ? -2.373 13.82 -4.184 1 96.25 49 PHE B O 1
ATOM 1824 N N . ALA B 1 50 ? -2.047 11.938 -5.32 1 97.19 50 ALA B N 1
ATOM 1825 C CA . ALA B 1 50 ? -3.289 11.32 -4.867 1 97.19 50 ALA B CA 1
ATOM 1826 C C . ALA B 1 50 ? -3.213 9.797 -4.977 1 97.19 50 ALA B C 1
ATOM 1828 O O . ALA B 1 50 ? -2.955 9.258 -6.055 1 97.19 50 ALA B O 1
ATOM 1829 N N . ASP B 1 51 ? -3.383 9.18 -3.887 1 96.75 51 ASP B N 1
ATOM 1830 C CA . ASP B 1 51 ? -3.402 7.719 -3.883 1 96.75 51 ASP B CA 1
ATOM 1831 C C . ASP B 1 51 ? -4.023 7.18 -2.598 1 96.75 51 ASP B C 1
ATOM 1833 O O . ASP B 1 51 ? -4.277 7.938 -1.658 1 96.75 51 ASP B O 1
ATOM 1837 N N . ARG B 1 52 ? -4.309 5.887 -2.629 1 96.12 52 ARG B N 1
ATOM 1838 C CA . ARG B 1 52 ? -4.77 5.219 -1.417 1 96.12 52 ARG B CA 1
ATOM 1839 C C . ARG B 1 52 ? -3.604 4.895 -0.49 1 96.12 52 ARG B C 1
ATOM 1841 O O . ARG B 1 52 ? -2.533 4.492 -0.95 1 96.12 52 ARG B O 1
ATOM 1848 N N . VAL B 1 53 ? -3.822 5.086 0.771 1 96.88 53 VAL B N 1
ATOM 1849 C CA . VAL B 1 53 ? -2.834 4.809 1.808 1 96.88 53 VAL B CA 1
ATOM 1850 C C . VAL B 1 53 ? -3.498 4.078 2.975 1 96.88 53 VAL B C 1
ATOM 1852 O O . VAL B 1 53 ? -4.727 4.004 3.051 1 96.88 53 VAL B O 1
ATOM 1855 N N . LEU B 1 54 ? -2.668 3.477 3.799 1 93.19 54 LEU B N 1
ATOM 1856 C CA . LEU B 1 54 ? -3.152 2.932 5.062 1 93.19 54 LEU B CA 1
ATOM 1857 C C . LEU B 1 54 ? -2.896 3.908 6.207 1 93.19 54 LEU B C 1
ATOM 1859 O O . LEU B 1 54 ? -1.782 4.414 6.363 1 93.19 54 LEU B O 1
ATOM 1863 N N . LYS B 1 55 ? -3.951 4.219 6.84 1 94.19 55 LYS B N 1
ATOM 1864 C CA . LYS B 1 55 ? -3.865 5.051 8.039 1 94.19 55 LYS B CA 1
ATOM 1865 C C . LYS B 1 55 ? -4.062 4.223 9.305 1 94.19 55 LYS B C 1
ATOM 1867 O O . LYS B 1 55 ? -4.934 3.35 9.352 1 94.19 55 LYS B O 1
ATOM 1872 N N . PHE B 1 56 ? -3.273 4.547 10.344 1 91.69 56 PHE B N 1
ATOM 1873 C CA . PHE B 1 56 ? -3.369 3.832 11.609 1 91.69 56 PHE B CA 1
ATOM 1874 C C . PHE B 1 56 ? -4.035 4.699 12.672 1 91.69 56 PHE B C 1
ATOM 1876 O O . PHE B 1 56 ? -3.572 5.805 12.961 1 91.69 56 PHE B O 1
ATOM 1883 N N . THR B 1 57 ? -5.055 4.211 13.219 1 91 57 THR B N 1
ATOM 1884 C CA . THR B 1 57 ? -5.824 4.953 14.211 1 91 57 THR B CA 1
ATOM 1885 C C . THR B 1 57 ? -5.223 4.777 15.602 1 91 57 THR B C 1
ATOM 1887 O O . THR B 1 57 ? -4.328 3.949 15.797 1 91 57 THR B O 1
ATOM 1890 N N . SER B 1 58 ? -5.805 5.559 16.547 1 90.62 58 SER B N 1
ATOM 1891 C CA . SER B 1 58 ? -5.352 5.484 17.938 1 90.62 58 SER B CA 1
ATOM 1892 C C . SER B 1 58 ? -5.668 4.129 18.547 1 90.62 58 SER B C 1
ATOM 1894 O O . SER B 1 58 ? -4.941 3.652 19.422 1 90.62 58 SER B O 1
ATOM 1896 N N . SER B 1 59 ? -6.676 3.438 18.094 1 84.75 59 SER B N 1
ATOM 1897 C CA . SER B 1 59 ? -7.059 2.129 18.609 1 84.75 59 SER B CA 1
ATOM 1898 C C . SER B 1 59 ? -6.211 1.021 18 1 84.75 59 SER B C 1
ATOM 1900 O O . SER B 1 59 ? -6.336 -0.146 18.375 1 84.75 59 SER B O 1
ATOM 1902 N N . GLY B 1 60 ? -5.438 1.374 17.062 1 81.56 60 GLY B N 1
ATOM 1903 C CA . GLY B 1 60 ? -4.555 0.402 16.438 1 81.56 60 GLY B CA 1
ATOM 1904 C C . GLY B 1 60 ? -5.152 -0.232 15.195 1 81.56 60 GLY B C 1
ATOM 1905 O O . GLY B 1 60 ? -4.586 -1.178 14.641 1 81.56 60 GLY B O 1
ATOM 1906 N N . LYS B 1 61 ? -6.199 0.304 14.742 1 83.81 61 LYS B N 1
ATOM 1907 C CA . LYS B 1 61 ? -6.824 -0.171 13.516 1 83.81 61 LYS B CA 1
ATOM 1908 C C . LYS B 1 61 ? -6.145 0.423 12.281 1 83.81 61 LYS B C 1
ATOM 1910 O O . LYS B 1 61 ? -5.617 1.537 12.336 1 83.81 61 LYS B O 1
ATOM 1915 N N . MET B 1 62 ? -6.238 -0.418 11.266 1 85 62 MET B N 1
ATOM 1916 C CA . MET B 1 62 ? -5.758 0.036 9.961 1 85 62 MET B CA 1
ATOM 1917 C C . MET B 1 62 ? -6.926 0.439 9.062 1 85 62 MET B C 1
ATOM 1919 O O . MET B 1 62 ? -7.828 -0.36 8.812 1 85 62 MET B O 1
ATOM 1923 N N . LYS B 1 63 ? -6.867 1.61 8.539 1 89.94 63 LYS B N 1
ATOM 1924 C CA . LYS B 1 63 ? -7.926 2.117 7.668 1 89.94 63 LYS B CA 1
ATOM 1925 C C . LYS B 1 63 ? -7.379 2.486 6.293 1 89.94 63 LYS B C 1
ATOM 1927 O O . LYS B 1 63 ? -6.297 3.061 6.184 1 89.94 63 LYS B O 1
ATOM 1932 N N . ARG B 1 64 ? -8.164 2.117 5.328 1 92.5 64 ARG B N 1
ATOM 1933 C CA . ARG B 1 64 ? -7.859 2.582 3.98 1 92.5 64 ARG B CA 1
ATOM 1934 C C . ARG B 1 64 ? -8.359 4.008 3.764 1 92.5 64 ARG B C 1
ATOM 1936 O O . ARG B 1 64 ? -9.531 4.305 4 1 92.5 64 ARG B O 1
ATOM 1943 N N . ARG B 1 65 ? -7.465 4.859 3.369 1 96.38 65 ARG B N 1
ATOM 1944 C CA . ARG B 1 65 ? -7.805 6.254 3.102 1 96.38 65 ARG B CA 1
ATOM 1945 C C . ARG B 1 65 ? -7.184 6.727 1.793 1 96.38 65 ARG B C 1
ATOM 1947 O O . ARG B 1 65 ? -6.32 6.051 1.229 1 96.38 65 ARG B O 1
ATOM 1954 N N . ILE B 1 66 ? -7.77 7.773 1.311 1 97.69 66 ILE B N 1
ATOM 1955 C CA . ILE B 1 66 ? -7.145 8.5 0.211 1 97.69 66 ILE B CA 1
ATOM 1956 C C . ILE B 1 66 ? -6.328 9.672 0.762 1 97.69 66 ILE B C 1
ATOM 1958 O O . ILE B 1 66 ? -6.816 10.438 1.596 1 97.69 66 ILE B O 1
ATOM 1962 N N . LEU B 1 67 ? -5.09 9.727 0.365 1 98.38 67 LEU B N 1
ATOM 1963 C CA . LEU B 1 67 ? -4.25 10.891 0.609 1 98.38 67 LEU B CA 1
ATOM 1964 C C . LEU B 1 67 ? -4.164 11.773 -0.635 1 98.38 67 LEU B C 1
ATOM 1966 O O . LEU B 1 67 ? -3.758 11.305 -1.702 1 98.38 67 LEU B O 1
ATOM 1970 N N . LEU B 1 68 ? -4.652 12.984 -0.499 1 97.81 68 LEU B N 1
ATOM 1971 C CA . LEU B 1 68 ? -4.512 14.016 -1.523 1 97.81 68 LEU B CA 1
ATOM 1972 C C . LEU B 1 68 ? -3.566 15.117 -1.061 1 97.81 68 LEU B C 1
ATOM 1974 O O . LEU B 1 68 ? -3.648 15.57 0.083 1 97.81 68 LEU B O 1
ATOM 1978 N N . MET B 1 69 ? -2.646 15.484 -1.978 1 97.44 69 MET B N 1
ATOM 1979 C CA . MET B 1 69 ? -1.72 16.562 -1.623 1 97.44 69 MET B CA 1
ATOM 1980 C C . MET B 1 69 ? -1.692 17.641 -2.703 1 97.44 69 MET B C 1
ATOM 1982 O O . MET B 1 69 ? -1.616 17.328 -3.893 1 97.44 69 MET B O 1
ATOM 1986 N N . THR B 1 70 ? -1.826 18.828 -2.312 1 95.81 70 THR B N 1
ATOM 1987 C CA . THR B 1 70 ? -1.629 20.016 -3.133 1 95.81 70 THR B CA 1
ATOM 1988 C C . THR B 1 70 ? -0.434 20.812 -2.635 1 95.81 70 THR B C 1
ATOM 1990 O O . THR B 1 70 ? 0.319 20.359 -1.774 1 95.81 70 THR B O 1
ATOM 1993 N N . ASP B 1 71 ? -0.25 21.984 -3.221 1 92 71 ASP B N 1
ATOM 1994 C CA . ASP B 1 71 ? 0.846 22.844 -2.773 1 92 71 ASP B CA 1
ATOM 1995 C C . ASP B 1 71 ? 0.475 23.594 -1.494 1 92 71 ASP B C 1
ATOM 1997 O O . ASP B 1 71 ? 1.3 24.312 -0.927 1 92 71 ASP B O 1
ATOM 2001 N N . PHE B 1 72 ? -0.719 23.266 -0.998 1 93.56 72 PHE B N 1
ATOM 2002 C CA . PHE B 1 72 ? -1.155 24.031 0.16 1 93.56 72 PHE B CA 1
ATOM 2003 C C . PHE B 1 72 ? -1.493 23.125 1.328 1 93.56 72 PHE B C 1
ATOM 2005 O O . PHE B 1 72 ? -1.346 23.5 2.49 1 93.56 72 PHE B O 1
ATOM 2012 N N . ALA B 1 73 ? -1.989 21.922 0.962 1 97 73 ALA B N 1
ATOM 2013 C CA . ALA B 1 73 ? -2.531 21.141 2.062 1 97 73 ALA B CA 1
ATOM 2014 C C . ALA B 1 73 ? -2.494 19.641 1.732 1 97 73 ALA B C 1
ATOM 2016 O O . ALA B 1 73 ? -2.303 19.266 0.575 1 97 73 ALA B O 1
ATOM 2017 N N . ILE B 1 74 ? -2.664 18.875 2.789 1 97.5 74 ILE B N 1
ATOM 2018 C CA . ILE B 1 74 ? -2.965 17.453 2.652 1 97.5 74 ILE B CA 1
ATOM 2019 C C . ILE B 1 74 ? -4.426 17.188 3.012 1 97.5 74 ILE B C 1
ATOM 2021 O O . ILE B 1 74 ? -4.965 17.812 3.928 1 97.5 74 ILE B O 1
ATOM 2025 N N . TYR B 1 75 ? -5.012 16.328 2.275 1 98.38 75 TYR B N 1
ATOM 2026 C CA . TYR B 1 75 ? -6.387 15.906 2.496 1 98.38 75 TYR B CA 1
ATOM 2027 C C . TYR B 1 75 ? -6.465 14.406 2.736 1 98.38 75 TYR B C 1
ATOM 2029 O O . TYR B 1 75 ? -5.902 13.617 1.969 1 98.38 75 TYR B O 1
ATOM 2037 N N . ILE B 1 76 ? -7.105 13.992 3.795 1 98.38 76 ILE B N 1
ATOM 2038 C CA . ILE B 1 76 ? -7.418 12.594 4.059 1 98.38 76 ILE B CA 1
ATOM 2039 C C . ILE B 1 76 ? -8.906 12.344 3.816 1 98.38 76 ILE B C 1
ATOM 2041 O O . ILE B 1 76 ? -9.758 12.922 4.496 1 98.38 76 ILE B O 1
ATOM 2045 N N . VAL B 1 77 ? -9.172 11.477 2.857 1 98.31 77 VAL B N 1
ATOM 2046 C CA . VAL B 1 77 ? -10.547 11.25 2.422 1 98.31 77 VAL B CA 1
ATOM 2047 C C . VAL B 1 77 ? -10.93 9.789 2.648 1 98.31 77 VAL B C 1
ATOM 2049 O O . VAL B 1 77 ? -10.117 8.883 2.428 1 98.31 77 VAL B O 1
ATOM 2052 N N . ASP B 1 78 ? -12.141 9.555 3.092 1 96.19 78 ASP B N 1
ATOM 2053 C CA . ASP B 1 78 ? -12.695 8.203 3.178 1 96.19 78 ASP B CA 1
ATOM 2054 C C . ASP B 1 78 ? -13.227 7.742 1.825 1 96.19 78 ASP B C 1
ATOM 2056 O O . ASP B 1 78 ? -14.227 8.273 1.33 1 96.19 78 ASP B O 1
ATOM 2060 N N . PRO B 1 79 ? -12.625 6.762 1.246 1 94.19 79 PRO B N 1
ATOM 2061 C CA . PRO B 1 79 ? -13.062 6.355 -0.09 1 94.19 79 PRO B CA 1
ATOM 2062 C C . PRO B 1 79 ? -14.43 5.672 -0.078 1 94.19 79 PRO B C 1
ATOM 2064 O O . PRO B 1 79 ? -15.102 5.605 -1.112 1 94.19 79 PRO B O 1
ATOM 2067 N N . ASP B 1 80 ? -14.859 5.133 1.03 1 90.44 80 ASP B N 1
ATOM 2068 C CA . ASP B 1 80 ? -16.125 4.418 1.099 1 90.44 80 ASP B CA 1
ATOM 2069 C C . ASP B 1 80 ? -17.312 5.391 1.107 1 90.44 80 ASP B C 1
ATOM 2071 O O . ASP B 1 80 ? -18.359 5.113 0.509 1 90.44 80 ASP B O 1
ATOM 2075 N N . THR B 1 81 ? -17.078 6.551 1.698 1 94.88 81 THR B N 1
ATOM 2076 C CA . THR B 1 81 ? -18.172 7.504 1.839 1 94.88 81 THR B CA 1
ATOM 2077 C C . THR B 1 81 ? -17.938 8.734 0.97 1 94.88 81 THR B C 1
ATOM 2079 O O . THR B 1 81 ? -18.844 9.531 0.756 1 94.88 81 THR B O 1
ATOM 2082 N N . GLY B 1 82 ? -16.719 8.938 0.536 1 95.81 82 GLY B N 1
ATOM 2083 C CA . GLY B 1 82 ? -16.375 10.117 -0.238 1 95.81 82 GLY B CA 1
ATOM 2084 C C . GLY B 1 82 ? -16.297 11.383 0.603 1 95.81 82 GLY B C 1
ATOM 2085 O O . GLY B 1 82 ? -16.406 12.492 0.078 1 95.81 82 GLY B O 1
ATOM 2086 N N . THR B 1 83 ? -16.109 11.148 1.913 1 97.12 83 THR B N 1
ATOM 2087 C CA . THR B 1 83 ? -16.141 12.297 2.814 1 97.12 83 THR B CA 1
ATOM 2088 C C . THR B 1 83 ? -14.727 12.703 3.225 1 97.12 83 THR B C 1
ATOM 2090 O O . THR B 1 83 ? -13.867 11.852 3.443 1 97.12 83 THR B O 1
ATOM 2093 N N . LEU B 1 84 ? -14.539 14.016 3.344 1 98.25 84 LEU B N 1
ATOM 2094 C CA . LEU B 1 84 ? -13.289 14.562 3.871 1 98.25 84 LEU B CA 1
ATOM 2095 C C . LEU B 1 84 ? -13.18 14.305 5.371 1 98.25 84 LEU B C 1
ATOM 2097 O O . LEU B 1 84 ? -14.031 14.742 6.145 1 98.25 84 LEU B O 1
ATOM 2101 N N . LYS B 1 85 ? -12.125 13.578 5.746 1 96.94 85 LYS B N 1
ATOM 2102 C CA . LYS B 1 85 ? -11.953 13.258 7.16 1 96.94 85 LYS B CA 1
ATOM 2103 C C . LYS B 1 85 ? -11.047 14.273 7.852 1 96.94 85 LYS B C 1
ATOM 2105 O O . LYS B 1 85 ? -11.227 14.562 9.031 1 96.94 85 LYS B O 1
ATOM 2110 N N . ARG B 1 86 ? -10.055 14.797 7.059 1 97.5 86 ARG B N 1
ATOM 2111 C CA . ARG B 1 86 ? -9.117 15.758 7.625 1 97.5 86 ARG B CA 1
ATOM 2112 C C . ARG B 1 86 ? -8.469 16.609 6.531 1 97.5 86 ARG B C 1
ATOM 2114 O O . ARG B 1 86 ? -8.188 16.109 5.441 1 97.5 86 ARG B O 1
ATOM 2121 N N . ARG B 1 87 ? -8.344 17.797 6.793 1 97.81 87 ARG B N 1
ATOM 2122 C CA . ARG B 1 87 ? -7.527 18.703 6 1 97.81 87 ARG B CA 1
ATOM 2123 C C . ARG B 1 87 ? -6.469 19.375 6.863 1 97.81 87 ARG B C 1
ATOM 2125 O O . ARG B 1 87 ? -6.785 19.922 7.926 1 97.81 87 ARG B O 1
ATOM 2132 N N . VAL B 1 88 ? -5.23 19.297 6.449 1 97.62 88 VAL B N 1
ATOM 2133 C CA . VAL B 1 88 ? -4.125 19.906 7.184 1 97.62 88 VAL B CA 1
ATOM 2134 C C . VAL B 1 88 ? -3.322 20.812 6.254 1 97.62 88 VAL B C 1
ATOM 2136 O O . VAL B 1 88 ? -2.836 20.359 5.211 1 97.62 88 VAL B O 1
ATOM 2139 N N . SER B 1 89 ? -3.209 22.047 6.648 1 96.31 89 SER B N 1
ATOM 2140 C CA . SER B 1 89 ? -2.318 22.938 5.906 1 96.31 89 SER B CA 1
ATOM 2141 C C . SER B 1 89 ? -0.87 22.469 5.996 1 96.31 89 SER B C 1
ATOM 2143 O O . SER B 1 89 ? -0.41 22.062 7.062 1 96.31 89 SER B O 1
ATOM 2145 N N . LEU B 1 90 ? -0.157 22.641 4.918 1 95.81 90 LEU B N 1
ATOM 2146 C CA . LEU B 1 90 ? 1.254 22.281 4.93 1 95.81 90 LEU B CA 1
ATOM 2147 C C . LEU B 1 90 ? 2.037 23.156 5.898 1 95.81 90 LEU B C 1
ATOM 2149 O O . LEU B 1 90 ? 3.016 22.703 6.5 1 95.81 90 LEU B O 1
ATOM 2153 N N . ALA B 1 91 ? 1.597 24.312 6.086 1 94.88 91 ALA B N 1
ATOM 2154 C CA . ALA B 1 91 ? 2.229 25.25 7.012 1 94.88 91 ALA B CA 1
ATOM 2155 C C . ALA B 1 91 ? 2.09 24.766 8.453 1 94.88 91 ALA B C 1
ATOM 2157 O O . ALA B 1 91 ? 2.84 25.203 9.336 1 94.88 91 ALA B O 1
ATOM 2158 N N . ALA B 1 92 ? 1.148 23.906 8.719 1 96.06 92 ALA B N 1
ATOM 2159 C CA . ALA B 1 92 ? 0.886 23.453 10.078 1 96.06 92 ALA B CA 1
ATOM 2160 C C . ALA B 1 92 ? 1.732 22.219 10.406 1 96.06 92 ALA B C 1
ATOM 2162 O O . ALA B 1 92 ? 1.791 21.797 11.562 1 96.06 92 ALA B O 1
ATOM 2163 N N . VAL B 1 93 ? 2.43 21.641 9.461 1 97 93 VAL B N 1
ATOM 2164 C CA . VAL B 1 93 ? 3.246 20.453 9.664 1 97 93 VAL B CA 1
ATOM 2165 C C . VAL B 1 93 ? 4.594 20.844 10.266 1 97 93 VAL B C 1
ATOM 2167 O O . VAL B 1 93 ? 5.301 21.688 9.727 1 97 93 VAL B O 1
ATOM 2170 N N . GLU B 1 94 ? 4.895 20.203 11.359 1 96.44 94 GLU B N 1
ATOM 2171 C CA . GLU B 1 94 ? 6.148 20.5 12.039 1 96.44 94 GLU B CA 1
ATOM 2172 C C . GLU B 1 94 ? 7.293 19.656 11.492 1 96.44 94 GLU B C 1
ATOM 2174 O O . GLU B 1 94 ? 8.359 20.172 11.156 1 96.44 94 GLU B O 1
ATOM 2179 N N . LYS B 1 95 ? 7.074 18.406 11.422 1 97.25 95 LYS B N 1
ATOM 2180 C CA . LYS B 1 95 ? 8.109 17.5 10.961 1 97.25 95 LYS B CA 1
ATOM 2181 C C . LYS B 1 95 ? 7.504 16.172 10.5 1 97.25 95 LYS B C 1
ATOM 2183 O O . LYS B 1 95 ? 6.336 15.891 10.773 1 97.25 95 LYS B O 1
ATOM 2188 N N . ILE B 1 96 ? 8.305 15.445 9.82 1 98.19 96 ILE B N 1
ATOM 2189 C CA . ILE B 1 96 ? 7.977 14.086 9.406 1 98.19 96 ILE B CA 1
ATOM 2190 C C . ILE B 1 96 ? 8.945 13.102 10.055 1 98.19 96 ILE B C 1
ATOM 2192 O O . ILE B 1 96 ? 10.141 13.375 10.156 1 98.19 96 ILE B O 1
ATOM 2196 N N . CYS B 1 97 ? 8.422 11.984 10.516 1 98.5 97 CYS B N 1
ATOM 2197 C CA . CYS B 1 97 ? 9.25 10.953 11.133 1 98.5 97 CYS B CA 1
ATOM 2198 C C . CYS B 1 97 ? 9.305 9.703 10.266 1 98.5 97 CYS B C 1
ATOM 2200 O O . CYS B 1 97 ? 8.266 9.211 9.805 1 98.5 97 CYS B O 1
ATOM 2202 N N . LEU B 1 98 ? 10.461 9.227 10.039 1 97.62 98 LEU B N 1
ATOM 2203 C CA . LEU B 1 98 ? 10.734 8.023 9.258 1 97.62 98 LEU B CA 1
ATOM 2204 C C . LEU B 1 98 ? 11.688 7.094 10.008 1 97.62 98 LEU B C 1
ATOM 2206 O O . LEU B 1 98 ? 12.414 7.531 10.898 1 97.62 98 LEU B O 1
ATOM 2210 N N . SER B 1 99 ? 11.68 5.82 9.641 1 96.5 99 SER B N 1
ATOM 2211 C CA . SER B 1 99 ? 12.734 4.938 10.125 1 96.5 99 SER B CA 1
ATOM 2212 C C . SER B 1 99 ? 13.977 5.027 9.242 1 96.5 99 SER B C 1
ATOM 2214 O O . SER B 1 99 ? 13.945 5.652 8.18 1 96.5 99 SER B O 1
ATOM 2216 N N . GLU B 1 100 ? 15.086 4.438 9.688 1 95.31 100 GLU B N 1
ATOM 2217 C CA . GLU B 1 100 ? 16.328 4.359 8.914 1 95.31 100 GLU B CA 1
ATOM 2218 C C . GLU B 1 100 ? 16.359 3.104 8.055 1 95.31 100 GLU B C 1
ATOM 2220 O O . GLU B 1 100 ? 17.328 2.857 7.34 1 95.31 100 GLU B O 1
ATOM 2225 N N . LEU B 1 101 ? 15.336 2.348 8.148 1 92 101 LEU B N 1
ATOM 2226 C CA . LEU B 1 101 ? 15.242 1.079 7.434 1 92 101 LEU B CA 1
ATOM 2227 C C . LEU B 1 101 ? 14.297 1.19 6.246 1 92 101 LEU B C 1
ATOM 2229 O O . LEU B 1 101 ? 13.68 2.238 6.035 1 92 101 LEU B O 1
ATOM 2233 N N . SER B 1 102 ? 14.273 0.177 5.484 1 86.56 102 SER B N 1
ATOM 2234 C CA . SER B 1 102 ? 13.445 0.179 4.281 1 86.56 102 SER B CA 1
ATOM 2235 C C . SER B 1 102 ? 12.023 -0.284 4.59 1 86.56 102 SER B C 1
ATOM 2237 O O . SER B 1 102 ? 11.688 -1.45 4.375 1 86.56 102 SER B O 1
ATOM 2239 N N . ASP B 1 103 ? 11.273 0.527 5.105 1 89.94 103 ASP B N 1
ATOM 2240 C CA . ASP B 1 103 ? 9.859 0.256 5.359 1 89.94 103 ASP B CA 1
ATOM 2241 C C . ASP B 1 103 ? 8.969 1.294 4.684 1 89.94 103 ASP B C 1
ATOM 2243 O O . ASP B 1 103 ? 9.445 2.105 3.887 1 89.94 103 ASP B O 1
ATOM 2247 N N . ASN B 1 104 ? 7.625 1.216 5.043 1 92.5 104 ASN B N 1
ATOM 2248 C CA . ASN B 1 104 ? 6.684 2.037 4.289 1 92.5 104 ASN B CA 1
ATOM 2249 C C . ASN B 1 104 ? 5.941 3.016 5.195 1 92.5 104 ASN B C 1
ATOM 2251 O O . ASN B 1 104 ? 4.934 3.6 4.793 1 92.5 104 ASN B O 1
ATOM 2255 N N . PHE B 1 105 ? 6.48 3.176 6.426 1 95 105 PHE B N 1
ATOM 2256 C CA . PHE B 1 105 ? 5.746 3.979 7.395 1 95 105 PHE B CA 1
ATOM 2257 C C . PHE B 1 105 ? 6.25 5.418 7.402 1 95 105 PHE B C 1
ATOM 2259 O O . PHE B 1 105 ? 7.449 5.66 7.234 1 95 105 PHE B O 1
ATOM 2266 N N . LEU B 1 106 ? 5.367 6.289 7.664 1 97.75 106 LEU B N 1
ATOM 2267 C CA . LEU B 1 106 ? 5.695 7.699 7.867 1 97.75 106 LEU B CA 1
ATOM 2268 C C . LEU B 1 106 ? 4.723 8.344 8.844 1 97.75 106 LEU B C 1
ATOM 2270 O O . LEU B 1 106 ? 3.521 8.07 8.812 1 97.75 106 LEU B O 1
ATOM 2274 N N . ALA B 1 107 ? 5.254 9.141 9.758 1 98.62 107 ALA B N 1
ATOM 2275 C CA . ALA B 1 107 ? 4.414 9.938 10.641 1 98.62 107 ALA B CA 1
ATOM 2276 C C . ALA B 1 107 ? 4.512 11.422 10.305 1 98.62 107 ALA B C 1
ATOM 2278 O O . ALA B 1 107 ? 5.602 11.938 10.039 1 98.62 107 ALA B O 1
ATOM 2279 N N . ILE B 1 108 ? 3.404 12.07 10.25 1 98.56 108 ILE B N 1
ATOM 2280 C CA . ILE B 1 108 ? 3.324 13.516 10.078 1 98.56 108 ILE B CA 1
ATOM 2281 C C . ILE B 1 108 ? 2.967 14.18 11.406 1 98.56 108 ILE B C 1
ATOM 2283 O O . ILE B 1 108 ? 1.888 13.945 11.953 1 98.56 108 ILE B O 1
ATOM 2287 N N . VAL B 1 109 ? 3.838 14.961 11.836 1 98.19 109 VAL B N 1
ATOM 2288 C CA . VAL B 1 109 ? 3.68 15.586 13.148 1 98.19 109 VAL B CA 1
ATOM 2289 C C . VAL B 1 109 ? 3.051 16.969 12.992 1 98.19 109 VAL B C 1
ATOM 2291 O O . VAL B 1 109 ? 3.582 17.828 12.281 1 98.19 109 VAL B O 1
ATOM 2294 N N . ILE B 1 110 ? 1.965 17.172 13.656 1 97.25 110 ILE B N 1
ATOM 2295 C CA . ILE B 1 110 ? 1.183 18.406 13.625 1 97.25 110 ILE B CA 1
ATOM 2296 C C . ILE B 1 110 ? 0.986 18.938 15.047 1 97.25 110 ILE B C 1
ATOM 2298 O O . ILE B 1 110 ? 0.126 18.438 15.781 1 97.25 110 ILE B O 1
ATOM 2302 N N . PRO B 1 111 ? 1.611 19.969 15.43 1 94.31 111 PRO B N 1
ATOM 2303 C CA . PRO B 1 111 ? 1.65 20.422 16.828 1 94.31 111 PRO B CA 1
ATOM 2304 C C . PRO B 1 111 ? 0.265 20.75 17.375 1 94.31 111 PRO B C 1
ATOM 2306 O O . PRO B 1 111 ? -0.006 20.5 18.562 1 94.31 111 PRO B O 1
ATOM 2309 N N . THR B 1 112 ? -0.616 21.266 16.594 1 94.12 112 THR B N 1
ATOM 2310 C CA . THR B 1 112 ? -1.881 21.781 17.094 1 94.12 112 THR B CA 1
ATOM 2311 C C . THR B 1 112 ? -2.975 20.719 17.031 1 94.12 112 THR B C 1
ATOM 2313 O O . THR B 1 112 ? -4.09 20.938 17.516 1 94.12 112 THR B O 1
ATOM 2316 N N . GLU B 1 113 ? -2.711 19.609 16.375 1 95.44 113 GLU B N 1
ATOM 2317 C CA . GLU B 1 113 ? -3.625 18.469 16.234 1 95.44 113 GLU B CA 1
ATOM 2318 C C . GLU B 1 113 ? -2.916 17.156 16.516 1 95.44 113 GLU B C 1
ATOM 2320 O O . GLU B 1 113 ? -1.728 17.141 16.844 1 95.44 113 GLU B O 1
ATOM 2325 N N . TYR B 1 114 ? -3.68 16.141 16.422 1 96.62 114 TYR B N 1
ATOM 2326 C CA . TYR B 1 114 ? -3.047 14.828 16.547 1 96.62 114 TYR B CA 1
ATOM 2327 C C . TYR B 1 114 ? -2.221 14.5 15.312 1 96.62 114 TYR B C 1
ATOM 2329 O O . TYR B 1 114 ? -2.506 14.992 14.219 1 96.62 114 TYR B O 1
ATOM 2337 N N . ASP B 1 115 ? -1.253 13.656 15.492 1 98.25 115 ASP B N 1
ATOM 2338 C CA . ASP B 1 115 ? -0.362 13.266 14.406 1 98.25 115 ASP B CA 1
ATOM 2339 C C . ASP B 1 115 ? -1.015 12.219 13.508 1 98.25 115 ASP B C 1
ATOM 2341 O O . ASP B 1 115 ? -2.053 11.656 13.859 1 98.25 115 ASP B O 1
ATOM 2345 N N . ILE B 1 116 ? -0.42 12.07 12.359 1 98.06 116 ILE B N 1
ATOM 2346 C CA . ILE B 1 116 ? -0.917 11.094 11.398 1 98.06 116 ILE B CA 1
ATOM 2347 C C . ILE B 1 116 ? 0.141 10.016 11.164 1 98.06 116 ILE B C 1
ATOM 2349 O O . ILE B 1 116 ? 1.302 10.328 10.883 1 98.06 116 ILE B O 1
ATOM 2353 N N . LEU B 1 117 ? -0.213 8.75 11.344 1 97.69 117 LEU B N 1
ATOM 2354 C CA . LEU B 1 117 ? 0.635 7.633 10.953 1 97.69 117 LEU B CA 1
ATOM 2355 C C . LEU B 1 117 ? 0.075 6.938 9.719 1 97.69 117 LEU B C 1
ATOM 2357 O O . LEU B 1 117 ? -1.081 6.508 9.711 1 97.69 117 LEU B O 1
ATOM 2361 N N . LEU B 1 118 ? 0.93 6.82 8.672 1 97.12 118 LEU B N 1
ATOM 2362 C CA . LEU B 1 118 ? 0.54 6.227 7.402 1 97.12 118 LEU B CA 1
ATOM 2363 C C . LEU B 1 118 ? 1.506 5.113 7.004 1 97.12 118 LEU B C 1
ATOM 2365 O O . LEU B 1 118 ? 2.652 5.09 7.457 1 97.12 118 LEU B O 1
ATOM 2369 N N . ALA B 1 119 ? 1 4.234 6.215 1 94.56 119 ALA B N 1
ATOM 2370 C CA . ALA B 1 119 ? 1.846 3.324 5.449 1 94.56 119 ALA B CA 1
ATOM 2371 C C . ALA B 1 119 ? 1.501 3.375 3.961 1 94.56 119 ALA B C 1
ATOM 2373 O O . ALA B 1 119 ? 0.325 3.432 3.592 1 94.56 119 ALA B O 1
ATOM 2374 N N . SER B 1 120 ? 2.543 3.418 3.125 1 96.25 120 SER B N 1
ATOM 2375 C CA . SER B 1 120 ? 2.367 3.469 1.678 1 96.25 120 SER B CA 1
ATOM 2376 C C . SER B 1 120 ? 3.611 2.973 0.951 1 96.25 120 SER B C 1
ATOM 2378 O O . SER B 1 120 ? 4.734 3.291 1.346 1 96.25 120 SER B O 1
ATOM 2380 N N . THR B 1 121 ? 3.338 2.293 -0.153 1 94.19 121 THR B N 1
ATOM 2381 C CA . THR B 1 121 ? 4.465 1.901 -0.996 1 94.19 121 THR B CA 1
ATOM 2382 C C . THR B 1 121 ? 5 3.1 -1.772 1 94.19 121 THR B C 1
ATOM 2384 O O . THR B 1 121 ? 6.027 3 -2.447 1 94.19 121 THR B O 1
ATOM 2387 N N . ARG B 1 122 ? 4.406 4.23 -1.646 1 95.25 122 ARG B N 1
ATOM 2388 C CA . ARG B 1 122 ? 4.84 5.465 -2.289 1 95.25 122 ARG B CA 1
ATOM 2389 C C . ARG B 1 122 ? 5.383 6.457 -1.264 1 95.25 122 ARG B C 1
ATOM 2391 O O . ARG B 1 122 ? 5.336 7.668 -1.479 1 95.25 122 ARG B O 1
ATOM 2398 N N . LYS B 1 123 ? 5.809 5.98 -0.183 1 96.5 123 LYS B N 1
ATOM 2399 C CA . LYS B 1 123 ? 6.328 6.766 0.935 1 96.5 123 LYS B CA 1
ATOM 2400 C C . LYS B 1 123 ? 7.316 7.82 0.453 1 96.5 123 LYS B C 1
ATOM 2402 O O . LYS B 1 123 ? 7.215 8.992 0.83 1 96.5 123 LYS B O 1
ATOM 2407 N N . SER B 1 124 ? 8.273 7.387 -0.391 1 94.94 124 SER B N 1
ATOM 2408 C CA . SER B 1 124 ? 9.312 8.305 -0.846 1 94.94 124 SER B CA 1
ATOM 2409 C C . SER B 1 124 ? 8.711 9.461 -1.637 1 94.94 124 SER B C 1
ATOM 2411 O O . SER B 1 124 ? 9.172 10.602 -1.521 1 94.94 124 SER B O 1
ATOM 2413 N N . GLU B 1 125 ? 7.75 9.172 -2.42 1 94.94 125 GLU B N 1
ATOM 2414 C CA . GLU B 1 125 ? 7.074 10.219 -3.176 1 94.94 125 GLU B CA 1
ATOM 2415 C C . GLU B 1 125 ? 6.332 11.18 -2.25 1 94.94 125 GLU B C 1
ATOM 2417 O O . GLU B 1 125 ? 6.383 12.391 -2.436 1 94.94 125 GLU B O 1
ATOM 2422 N N . ILE B 1 126 ? 5.637 10.625 -1.337 1 97.25 126 ILE B N 1
ATOM 2423 C CA . ILE B 1 126 ? 4.879 11.422 -0.376 1 97.25 126 ILE B CA 1
ATOM 2424 C C . ILE B 1 126 ? 5.82 12.367 0.366 1 97.25 126 ILE B C 1
ATOM 2426 O O . ILE B 1 126 ? 5.543 13.562 0.49 1 97.25 126 ILE B O 1
ATOM 2430 N N . VAL B 1 127 ? 6.926 11.859 0.795 1 97.12 127 VAL B N 1
ATOM 2431 C CA . VAL B 1 127 ? 7.914 12.648 1.53 1 97.12 127 VAL B CA 1
ATOM 2432 C C . VAL B 1 127 ? 8.438 13.773 0.648 1 97.12 127 VAL B C 1
ATOM 2434 O O . VAL B 1 127 ? 8.523 14.93 1.087 1 97.12 127 VAL B O 1
ATOM 2437 N N . ALA B 1 128 ? 8.711 13.438 -0.572 1 95.75 128 ALA B N 1
ATOM 2438 C CA . ALA B 1 128 ? 9.211 14.445 -1.499 1 95.75 128 ALA B CA 1
ATOM 2439 C C . ALA B 1 128 ? 8.195 15.57 -1.691 1 95.75 128 ALA B C 1
ATOM 2441 O O . ALA B 1 128 ? 8.547 16.75 -1.71 1 95.75 128 ALA B O 1
ATOM 2442 N N . MET B 1 129 ? 6.977 15.203 -1.776 1 94.44 129 MET B N 1
ATOM 2443 C CA . MET B 1 129 ? 5.922 16.188 -1.979 1 94.44 129 MET B CA 1
ATOM 2444 C C . MET B 1 129 ? 5.762 17.078 -0.75 1 94.44 129 MET B C 1
ATOM 2446 O O . MET B 1 129 ? 5.551 18.297 -0.875 1 94.44 129 MET B O 1
ATOM 2450 N N . LEU B 1 130 ? 5.82 16.5 0.377 1 96.25 130 LEU B N 1
ATOM 2451 C CA . LEU B 1 130 ? 5.719 17.281 1.611 1 96.25 130 LEU B CA 1
ATOM 2452 C C . LEU B 1 130 ? 6.863 18.281 1.723 1 96.25 130 LEU B C 1
ATOM 2454 O O . LEU B 1 130 ? 6.648 19.438 2.08 1 96.25 130 LEU B O 1
ATOM 2458 N N . LEU B 1 131 ? 8.047 17.797 1.419 1 95.06 131 LEU B N 1
ATOM 2459 C CA . LEU B 1 131 ? 9.219 18.672 1.485 1 95.06 131 LEU B CA 1
ATOM 2460 C C . LEU B 1 131 ? 9.102 19.812 0.493 1 95.06 131 LEU B C 1
ATOM 2462 O O . LEU B 1 131 ? 9.352 20.969 0.846 1 95.06 131 LEU B O 1
ATOM 2466 N N . GLU B 1 132 ? 8.672 19.531 -0.702 1 92.81 132 GLU B N 1
ATOM 2467 C CA . GLU B 1 132 ? 8.531 20.547 -1.74 1 92.81 13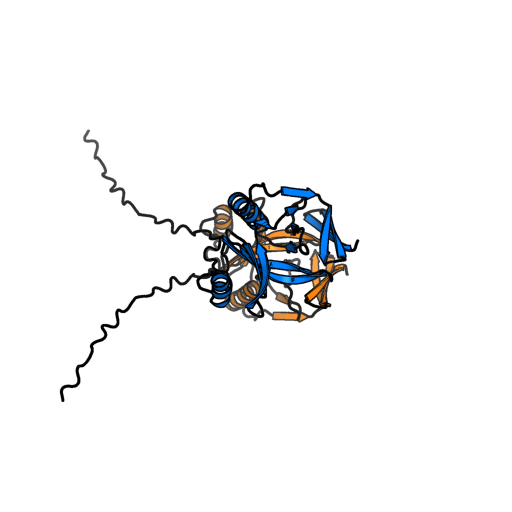2 GLU B CA 1
ATOM 2468 C C . GLU B 1 132 ? 7.422 21.531 -1.399 1 92.81 132 GLU B C 1
ATOM 2470 O O . GLU B 1 132 ? 7.594 22.75 -1.563 1 92.81 132 GLU B O 1
ATOM 2475 N N . GLY B 1 133 ? 6.324 21.031 -0.932 1 91.31 133 GLY B N 1
ATOM 2476 C CA . GLY B 1 133 ? 5.188 21.891 -0.602 1 91.31 133 GLY B CA 1
ATOM 2477 C C . GLY B 1 133 ? 5.469 22.844 0.541 1 91.31 133 GLY B C 1
ATOM 2478 O O . GLY B 1 133 ? 5.02 23.984 0.521 1 91.31 133 GLY B O 1
ATOM 2479 N N . THR B 1 134 ? 6.203 22.391 1.476 1 91.06 134 THR B N 1
ATOM 2480 C CA . THR B 1 134 ? 6.473 23.234 2.637 1 91.06 134 THR B CA 1
ATOM 2481 C C . THR B 1 134 ? 7.496 24.312 2.295 1 91.06 134 THR B C 1
ATOM 2483 O O . THR B 1 134 ? 7.531 25.375 2.93 1 91.06 134 THR B O 1
ATOM 2486 N N . LYS B 1 135 ? 8.367 24.031 1.386 1 88.12 135 LYS B N 1
ATOM 2487 C CA . LYS B 1 135 ? 9.312 25.062 0.938 1 88.12 135 LYS B CA 1
ATOM 2488 C C . LYS B 1 135 ? 8.578 26.266 0.351 1 88.12 135 LYS B C 1
ATOM 2490 O O . LYS B 1 135 ? 9.008 27.406 0.528 1 88.12 135 LYS B O 1
ATOM 2495 N N . SER B 1 136 ? 7.465 26.016 -0.197 1 83.31 136 SER B N 1
ATOM 2496 C CA . SER B 1 136 ? 6.715 27.062 -0.885 1 83.31 136 SER B CA 1
ATOM 2497 C C . SER B 1 136 ? 5.777 27.781 0.07 1 83.31 136 SER B C 1
ATOM 2499 O O . SER B 1 136 ? 5.352 28.906 -0.204 1 83.31 136 SER B O 1
ATOM 2501 N N . THR B 1 137 ? 5.457 27.188 1.16 1 82.94 137 THR B N 1
ATOM 2502 C CA . THR B 1 137 ? 4.371 27.703 1.979 1 82.94 137 THR B CA 1
ATOM 2503 C C . THR B 1 137 ? 4.898 28.234 3.309 1 82.94 137 THR B C 1
ATOM 2505 O O . THR B 1 137 ? 4.188 28.938 4.031 1 82.94 137 THR B O 1
ATOM 2508 N N . SER B 1 138 ? 6.102 27.766 3.604 1 77.81 138 SER B N 1
ATOM 2509 C CA . SER B 1 138 ? 6.602 28.125 4.93 1 77.81 138 SER B CA 1
ATOM 2510 C C . SER B 1 138 ? 8 28.719 4.848 1 77.81 138 SER B C 1
ATOM 2512 O O . SER B 1 138 ? 8.703 28.547 3.852 1 77.81 138 SER B O 1
ATOM 2514 N N . ASP B 1 139 ? 8.266 29.469 5.879 1 78.94 139 ASP B N 1
ATOM 2515 C CA . ASP B 1 139 ? 9.594 30.078 6 1 78.94 139 ASP B CA 1
ATOM 2516 C C . ASP B 1 139 ? 10.602 29.094 6.574 1 78.94 139 ASP B C 1
ATOM 2518 O O . ASP B 1 139 ? 11.797 29.375 6.637 1 78.94 139 ASP B O 1
ATOM 2522 N N . TYR B 1 140 ? 10.023 28.047 6.977 1 81.06 140 TYR B N 1
ATOM 2523 C CA . TYR B 1 140 ? 10.93 27.078 7.57 1 81.06 140 TYR B CA 1
ATOM 2524 C C . TYR B 1 140 ? 11.008 25.812 6.719 1 81.06 140 TYR B C 1
ATOM 2526 O O . TYR B 1 140 ? 10.117 25.547 5.906 1 81.06 140 TYR B O 1
ATOM 2534 N N . GLU B 1 141 ? 12.102 25.156 6.867 1 87.5 141 GLU B N 1
ATOM 2535 C CA . GLU B 1 141 ? 12.297 23.891 6.18 1 87.5 141 GLU B CA 1
ATOM 2536 C C . GLU B 1 141 ? 11.719 22.719 6.984 1 87.5 141 GLU B C 1
ATOM 2538 O O . GLU B 1 141 ? 11.969 22.609 8.188 1 87.5 141 GLU B O 1
ATOM 2543 N N . LEU B 1 142 ? 10.93 22.047 6.391 1 92.62 142 LEU B N 1
ATOM 2544 C CA . LEU B 1 142 ? 10.359 20.859 7.008 1 92.62 142 LEU B CA 1
ATOM 2545 C C . LEU B 1 142 ? 11.453 19.891 7.457 1 92.62 142 LEU B C 1
ATOM 2547 O O . LEU B 1 142 ? 12.344 19.562 6.676 1 92.62 142 LEU B O 1
ATOM 2551 N N . GLU B 1 143 ? 11.328 19.531 8.711 1 94.88 143 GLU B N 1
ATOM 2552 C CA . GLU B 1 143 ? 12.32 18.625 9.266 1 94.88 143 GLU B CA 1
ATOM 2553 C C . GLU B 1 143 ? 11.938 17.172 8.992 1 94.88 143 GLU B C 1
ATOM 2555 O O . GLU B 1 143 ? 10.773 16.797 9.133 1 94.88 143 GLU B O 1
ATOM 2560 N N . VAL B 1 144 ? 12.938 16.469 8.594 1 96.69 144 VAL B N 1
ATOM 2561 C CA . VAL B 1 144 ? 12.789 15.023 8.484 1 96.69 144 VAL B CA 1
ATOM 2562 C C . VAL B 1 144 ? 13.562 14.344 9.617 1 96.69 144 VAL B C 1
ATOM 2564 O O . VAL B 1 144 ? 14.789 14.414 9.672 1 96.69 144 VAL B O 1
ATOM 2567 N N . PHE B 1 145 ? 12.812 13.75 10.523 1 97.75 145 PHE B N 1
ATOM 2568 C CA . PHE B 1 145 ? 13.398 13.039 11.656 1 97.75 145 PHE B CA 1
ATOM 2569 C C . PHE B 1 145 ? 13.469 11.539 11.375 1 97.75 145 PHE B C 1
ATOM 2571 O O . PHE B 1 145 ? 12.453 10.914 11.062 1 97.75 145 PHE B O 1
ATOM 2578 N N . SER B 1 146 ? 14.695 10.953 11.445 1 97.31 146 SER B N 1
ATOM 2579 C CA . SER B 1 146 ? 14.883 9.539 11.141 1 97.31 146 SER B CA 1
ATOM 2580 C C . SER B 1 146 ? 15.352 8.766 12.367 1 97.31 146 SER B C 1
ATOM 2582 O O . SER B 1 146 ? 16.359 9.125 12.984 1 97.31 146 SER B O 1
ATOM 2584 N N . SER B 1 147 ? 14.617 7.828 12.766 1 97.88 147 SER B N 1
ATOM 2585 C CA . SER B 1 147 ? 14.914 6.957 13.898 1 97.88 147 SER B CA 1
ATOM 2586 C C . SER B 1 147 ? 14.18 5.629 13.781 1 97.88 147 SER B C 1
ATOM 2588 O O . SER B 1 147 ? 13.031 5.582 13.328 1 97.88 147 SER B O 1
ATOM 2590 N N . ASN B 1 148 ? 14.875 4.625 14.234 1 97 148 ASN B N 1
ATOM 2591 C CA . ASN B 1 148 ? 14.234 3.314 14.164 1 97 148 ASN B CA 1
ATOM 2592 C C . ASN B 1 148 ? 13.219 3.127 15.289 1 97 148 ASN B C 1
ATOM 2594 O O . ASN B 1 148 ? 12.641 2.049 15.438 1 97 148 ASN B O 1
ATOM 2598 N N . SER B 1 149 ? 13.023 4.109 16.078 1 97.38 149 SER B N 1
ATOM 2599 C CA . SER B 1 149 ? 11.945 4.215 17.062 1 97.38 149 SER B CA 1
ATOM 2600 C C . SER B 1 149 ? 11.531 5.668 17.281 1 97.38 149 SER B C 1
ATOM 2602 O O . SER B 1 149 ? 12.383 6.531 17.5 1 97.38 149 SER B O 1
ATOM 2604 N N . PHE B 1 150 ? 10.273 5.93 17.188 1 97.94 150 PHE B N 1
ATOM 2605 C CA . PHE B 1 150 ? 9.82 7.289 17.453 1 97.94 150 PHE B CA 1
ATOM 2606 C C . PHE B 1 150 ? 8.398 7.285 17.984 1 97.94 150 PHE B C 1
ATOM 2608 O O . PHE B 1 150 ? 7.652 6.324 17.797 1 97.94 150 PHE B O 1
ATOM 2615 N N . GLU B 1 151 ? 8.094 8.344 18.625 1 97.44 151 GLU B N 1
ATOM 2616 C CA . GLU B 1 151 ? 6.766 8.523 19.203 1 97.44 151 GLU B CA 1
ATOM 2617 C C . GLU B 1 151 ? 5.914 9.461 18.344 1 97.44 151 GLU B C 1
ATOM 2619 O O . GLU B 1 151 ? 6.445 10.289 17.594 1 97.44 151 GLU B O 1
ATOM 2624 N N . TYR B 1 152 ? 4.605 9.32 18.438 1 97.75 152 TYR B N 1
ATOM 2625 C CA . TYR B 1 152 ? 3.635 10.227 17.828 1 97.75 152 TYR B CA 1
ATOM 2626 C C . TYR B 1 152 ? 2.346 10.258 18.641 1 97.75 152 TYR B C 1
ATOM 2628 O O . TYR B 1 152 ? 2.016 9.297 19.344 1 97.75 152 TYR B O 1
ATOM 2636 N N . ASN B 1 153 ? 1.705 11.391 18.578 1 97.69 153 ASN B N 1
ATOM 2637 C CA . ASN B 1 153 ? 0.415 11.531 19.25 1 97.69 153 ASN B CA 1
ATOM 2638 C C . ASN B 1 153 ? -0.723 10.984 18.391 1 97.69 153 ASN B C 1
ATOM 2640 O O . ASN B 1 153 ? -1.176 11.648 17.453 1 97.69 153 ASN B O 1
ATOM 2644 N N . ALA B 1 154 ? -1.223 9.859 18.766 1 95.94 154 ALA B N 1
ATOM 2645 C CA . ALA B 1 154 ? -2.289 9.211 18.016 1 95.94 154 ALA B CA 1
ATOM 2646 C C . ALA B 1 154 ? -3.645 9.836 18.328 1 95.94 154 ALA B C 1
ATOM 2648 O O . ALA B 1 154 ? -4.594 9.703 17.547 1 95.94 154 ALA B O 1
ATOM 2649 N N . ALA B 1 155 ? -3.75 10.453 19.469 1 95.25 155 ALA B N 1
ATOM 2650 C CA . ALA B 1 155 ? -4.91 11.203 19.938 1 95.25 155 ALA B CA 1
ATOM 2651 C C . ALA B 1 155 ? -4.504 12.242 20.984 1 95.25 155 ALA B C 1
ATOM 2653 O O . ALA B 1 155 ? -3.32 12.375 21.312 1 95.25 155 ALA B O 1
ATOM 2654 N N . ALA B 1 156 ? -5.449 12.992 21.453 1 91 156 ALA B N 1
ATOM 2655 C CA . ALA B 1 156 ? -5.195 14.07 22.406 1 91 156 ALA B CA 1
ATOM 2656 C C . ALA B 1 156 ? -4.418 13.562 23.609 1 91 156 ALA B C 1
ATOM 2658 O O . ALA B 1 156 ? -3.486 14.219 24.078 1 91 156 ALA B O 1
ATOM 2659 N N . HIS B 1 157 ? -4.711 12.359 24.094 1 90.38 157 HIS B N 1
ATOM 2660 C CA . HIS B 1 157 ? -4.059 11.852 25.297 1 90.38 157 HIS B CA 1
ATOM 2661 C C . HIS B 1 157 ? -3.508 10.445 25.062 1 90.38 157 HIS B C 1
ATOM 2663 O O . HIS B 1 157 ? -3.609 9.578 25.938 1 90.38 157 HIS B O 1
ATOM 2669 N N . MET B 1 158 ? -3.014 10.32 23.891 1 95.38 158 MET B N 1
ATOM 2670 C CA . MET B 1 158 ? -2.48 9 23.578 1 95.38 158 MET B CA 1
ATOM 2671 C C . MET B 1 158 ? -1.199 9.102 22.766 1 95.38 158 MET B C 1
ATOM 2673 O O . MET B 1 158 ? -1.229 9.539 21.609 1 95.38 158 MET B O 1
ATOM 2677 N N . VAL B 1 159 ? -0.168 8.695 23.406 1 96.62 159 VAL B N 1
ATOM 2678 C CA . VAL B 1 159 ? 1.132 8.633 22.75 1 96.62 159 VAL B CA 1
ATOM 2679 C C . VAL B 1 159 ? 1.453 7.188 22.375 1 96.62 159 VAL B C 1
ATOM 2681 O O . VAL B 1 159 ? 1.294 6.277 23.203 1 96.62 159 VAL B O 1
ATOM 2684 N N . LYS B 1 160 ? 1.846 6.992 21.203 1 96.88 160 LYS B N 1
ATOM 2685 C CA . LYS B 1 160 ? 2.297 5.676 20.75 1 96.88 160 LYS B CA 1
ATOM 2686 C C . LYS B 1 160 ? 3.744 5.723 20.281 1 96.88 160 LYS B C 1
ATOM 2688 O O . LYS B 1 160 ? 4.246 6.785 19.906 1 96.88 160 LYS B O 1
ATOM 2693 N N . GLU B 1 161 ? 4.359 4.598 20.391 1 97.69 161 GLU B N 1
ATOM 2694 C CA . GLU B 1 161 ? 5.707 4.406 19.859 1 97.69 161 GLU B CA 1
ATOM 2695 C C . GLU B 1 161 ? 5.723 3.346 18.75 1 97.69 161 GLU B C 1
ATOM 2697 O O . GLU B 1 161 ? 5.152 2.266 18.922 1 97.69 161 GLU B O 1
ATOM 2702 N N . ILE B 1 162 ? 6.367 3.689 17.703 1 95.62 162 ILE B N 1
ATOM 2703 C CA . ILE B 1 162 ? 6.57 2.709 16.641 1 95.62 162 ILE B CA 1
ATOM 2704 C C . ILE B 1 162 ? 8.047 2.318 16.562 1 95.62 162 ILE B C 1
ATOM 2706 O O . ILE B 1 162 ? 8.922 3.182 16.609 1 95.62 162 ILE B O 1
ATOM 2710 N N . ILE B 1 163 ? 8.273 1.002 16.5 1 95.75 163 ILE B N 1
ATOM 2711 C CA . ILE B 1 163 ? 9.633 0.458 16.547 1 95.75 163 ILE B CA 1
ATOM 2712 C C . ILE B 1 163 ? 9.891 -0.376 15.297 1 95.75 163 ILE B C 1
ATOM 2714 O O . ILE B 1 163 ? 9.062 -1.203 14.914 1 95.75 163 ILE B O 1
ATOM 2718 N N . PHE B 1 164 ? 11.023 -0.107 14.711 1 93.06 164 PHE B N 1
ATOM 2719 C CA . PHE B 1 164 ? 11.469 -0.843 13.539 1 93.06 164 PHE B CA 1
ATOM 2720 C C . PHE B 1 164 ? 12.75 -1.616 13.836 1 93.06 164 PHE B C 1
ATOM 2722 O O . PHE B 1 164 ? 13.703 -1.06 14.391 1 93.06 164 PHE B O 1
ATOM 2729 N N . GLU B 1 165 ? 12.781 -2.865 13.406 1 93.38 165 GLU B N 1
ATOM 2730 C CA . GLU B 1 165 ? 13.953 -3.711 13.609 1 93.38 165 GLU B CA 1
ATOM 2731 C C . GLU B 1 165 ? 14.328 -4.461 12.336 1 93.38 165 GLU B C 1
ATOM 2733 O O . GLU B 1 165 ? 13.445 -4.941 11.617 1 93.38 165 GLU B O 1
ATOM 2738 N N . GLU B 1 166 ? 15.711 -4.367 12.055 1 87.62 166 GLU B N 1
ATOM 2739 C CA . GLU B 1 166 ? 16.172 -5.199 10.945 1 87.62 166 GLU B CA 1
ATOM 2740 C C . GLU B 1 166 ? 15.938 -6.68 11.234 1 87.62 166 GLU B C 1
ATOM 2742 O O . GLU B 1 166 ? 16.156 -7.137 12.359 1 87.62 166 GLU B O 1
ATOM 2747 N N . ALA B 1 167 ? 15.383 -7.355 10.266 1 82.31 167 ALA B N 1
ATOM 2748 C CA . ALA B 1 167 ? 15.203 -8.805 10.344 1 82.31 167 ALA B CA 1
ATOM 2749 C C . ALA B 1 167 ? 15.695 -9.492 9.078 1 82.31 167 ALA B C 1
ATOM 2751 O O . ALA B 1 167 ? 15.953 -8.828 8.07 1 82.31 167 ALA B O 1
ATOM 2752 N N . ALA B 1 168 ? 16.062 -10.695 9.156 1 73.31 168 ALA B N 1
ATOM 2753 C CA . ALA B 1 168 ? 16.484 -11.43 7.969 1 73.31 168 ALA B CA 1
ATOM 2754 C C . ALA B 1 168 ? 15.516 -11.211 6.809 1 73.31 168 ALA B C 1
ATOM 2756 O O . ALA B 1 168 ? 14.336 -11.57 6.902 1 73.31 168 ALA B O 1
ATOM 2757 N N . GLY B 1 169 ? 15.977 -10.453 5.758 1 68.31 169 GLY B N 1
ATOM 2758 C CA . GLY B 1 169 ? 15.219 -10.289 4.531 1 68.31 169 GLY B CA 1
ATOM 2759 C C . GLY B 1 169 ? 14.227 -9.141 4.598 1 68.31 169 GLY B C 1
ATOM 2760 O O . GLY B 1 169 ? 13.383 -8.992 3.715 1 68.31 169 GLY B O 1
ATOM 2761 N N . GLY B 1 170 ? 14.234 -8.422 5.777 1 79.75 170 GLY B N 1
ATOM 2762 C CA . GLY B 1 170 ? 13.289 -7.316 5.793 1 79.75 170 GLY B CA 1
ATOM 2763 C C . GLY B 1 170 ? 13.32 -6.527 7.086 1 79.75 170 GLY B C 1
ATOM 2764 O O . GLY B 1 170 ? 14.367 -6.398 7.719 1 79.75 170 GLY B O 1
ATOM 2765 N N . VAL B 1 171 ? 12.172 -5.766 7.316 1 86 171 VAL B N 1
ATOM 2766 C CA . VAL B 1 171 ? 12.039 -4.93 8.508 1 86 171 VAL B CA 1
ATOM 2767 C C . VAL B 1 171 ? 10.82 -5.371 9.312 1 86 171 VAL B C 1
ATOM 2769 O O . VAL B 1 171 ? 9.734 -5.543 8.758 1 86 171 VAL B O 1
ATOM 2772 N N . ARG B 1 172 ? 11.008 -5.648 10.633 1 84.31 172 ARG B N 1
ATOM 2773 C CA . ARG B 1 172 ? 9.914 -5.906 11.562 1 84.31 172 ARG B CA 1
ATOM 2774 C C . ARG B 1 172 ? 9.445 -4.617 12.234 1 84.31 172 ARG B C 1
ATOM 2776 O O . ARG B 1 172 ? 10.266 -3.818 12.695 1 84.31 172 ARG B O 1
ATOM 2783 N N . THR B 1 173 ? 8.102 -4.406 12.289 1 87.12 173 THR B N 1
ATOM 2784 C CA . THR B 1 173 ? 7.547 -3.176 12.844 1 87.12 173 THR B CA 1
ATOM 2785 C C . THR B 1 173 ? 6.621 -3.48 14.016 1 87.12 173 THR B C 1
ATOM 2787 O O . THR B 1 173 ? 5.809 -4.402 13.953 1 87.12 173 THR B O 1
ATOM 2790 N N . ARG B 1 174 ? 6.77 -2.748 15.172 1 87.69 174 ARG B N 1
ATOM 2791 C CA . ARG B 1 174 ? 5.891 -2.828 16.328 1 87.69 174 ARG B CA 1
ATOM 2792 C C . ARG B 1 174 ? 5.359 -1.45 16.719 1 87.69 174 ARG B C 1
ATOM 2794 O O . ARG B 1 174 ? 6.098 -0.464 16.672 1 87.69 174 ARG B O 1
ATOM 2801 N N . ILE B 1 175 ? 4.086 -1.368 17.016 1 90 175 ILE B N 1
ATOM 2802 C CA . ILE B 1 175 ? 3.473 -0.135 17.5 1 90 175 ILE B CA 1
ATOM 2803 C C . ILE B 1 175 ? 2.953 -0.338 18.922 1 90 175 ILE B C 1
ATOM 2805 O O . ILE B 1 175 ? 2.082 -1.18 19.156 1 90 175 ILE B O 1
ATOM 2809 N N . LEU B 1 176 ? 3.438 0.446 19.812 1 92.38 176 LEU B N 1
ATOM 2810 C CA . LEU B 1 176 ? 3.137 0.273 21.234 1 92.38 176 LEU B CA 1
ATOM 2811 C C . LEU B 1 176 ? 2.502 1.532 21.812 1 92.38 176 LEU B C 1
ATOM 2813 O O . LEU B 1 176 ? 2.852 2.646 21.406 1 92.38 176 LEU B O 1
ATOM 2817 N N . ARG B 1 177 ? 1.557 1.319 22.766 1 90.81 177 ARG B N 1
ATOM 2818 C CA . ARG B 1 177 ? 1.046 2.439 23.547 1 90.81 177 ARG B CA 1
ATOM 2819 C C . ARG B 1 177 ? 2.023 2.826 24.656 1 90.81 177 ARG B C 1
ATOM 2821 O O . ARG B 1 177 ? 2.602 1.958 25.312 1 90.81 177 ARG B O 1
ATOM 2828 N N . LYS B 1 178 ? 2.24 4.152 24.75 1 89.56 178 LYS B N 1
ATOM 2829 C CA . LYS B 1 178 ? 3.148 4.625 25.797 1 89.56 178 LYS B CA 1
ATOM 2830 C C . LYS B 1 178 ? 2.375 5.137 27 1 89.56 178 LYS B C 1
ATOM 2832 O O . LYS B 1 178 ? 1.284 5.695 26.859 1 89.56 178 LYS B O 1
#

Sequence (356 aa):
MSRRRVQIDGEDEDESKRAVDYTGDYLSVPTTPYLFNILQKQGDKKVFFADRVLKFTSSGKMKRRILLMTDFAIYIVDPDTGTLKRRVSLAAVEKICLSELSDNFLAIVIPTEYDILLASTRKSEIVAMLLEGTKSTSDYELEVFSSNSFEYNAAAHMVKEIIFEEAAGGVRTRILRKMSRRRVQIDGEDEDESKRAVDYTGDYLSVPTTPYLFNILQKQGDKKVFFADRVLKFTSSGKMKRRILLMTDFAIYIVDPDTGTLKRRVSLAAVEKICLSELSDNFLAIVIPTEYDILLASTRKSEIVAMLLEGTKSTSDYELEVFSSNSFEYNAAAHMVKEIIFEEAAGGVRTRILRK

Secondary structure (DSSP, 8-state):
-----------------------SBTT-GGG-HHHHHHHHHTT----S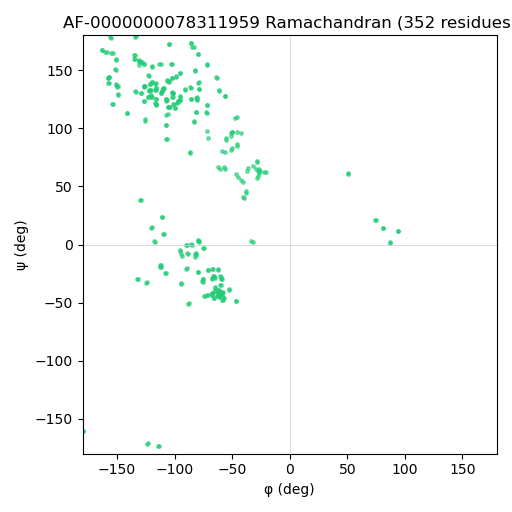EEEEEEEE-TTS-EEEEEEEE-SSEEEEEETTTTEEEEEEEGGG--EEEE-SSS--EEEEE-TTS--EEEE-TTHHHHHHHHHHHHHHH-SSPPEEEE-SEEEEEEETTEEEEEEEEEETTEEEEEEEE-/-----------------------SBTT-GGG-HHHHHHHHHTT----SEEEEEEEE-TTS-EEEEEEEE-SSEEEEEETTTTEEEEEEEGGG--EEEE-SSS--EEEEE-TTS--EEEE-TTHHHHHHHHHHHHHHH-SSPPEEEE-SEEEEEEETTEEEEEEEEEETTEEEEEEEE-

Foldseek 3Di:
DPPPPPPPVPPPPCCVVVPPVVALDPPPQCPVPLSCVVQVVVVHHDWRHWDWWWWAALVGDTAIWIWTDDLFWIWTAHPVVSHTPDIGTLQQWAAKEEEPFPAFWIWTAGPVFFIIIIGDPCNVVVVVRSQNSCVVVHPDGHYYHYHQKDWTGNHPPWIKMKHWDDDVPGIDIDIGTD/DDPPPPPPVPPPPCVVVVPPVPALDPPPQCPVPLSCVVQVVVVHHDWRHWDWWWWAALVGDTAIWIWTDDLFWIWTAHPVVSHTPDIGTLQQWAAKEEEPFPAFWIKTAGPVFFIIIIGDPCNVVVVVRSQNSCVVVHPDGHYYHYHQKDWTGNHPPWIKMKHWDDDVPGIDIDIGTD

Solvent-accessible surface area (backbone atoms only — not comparable to full-atom values): 19967 Å² total; per-residue (Å²): 133,85,80,79,76,78,76,73,79,75,73,75,69,75,70,68,66,74,66,71,67,81,58,47,39,75,62,47,44,90,80,29,62,62,57,36,48,58,32,50,76,73,72,47,84,62,70,56,29,24,43,69,32,38,35,53,47,70,86,64,17,44,29,76,28,31,42,36,30,37,68,54,32,39,35,38,28,34,72,90,78,60,42,82,74,45,77,43,52,42,68,56,49,57,33,36,41,32,50,81,62,83,71,39,56,41,32,45,36,26,84,93,53,57,31,46,43,36,36,32,91,53,41,70,56,52,51,50,49,53,51,55,23,19,56,75,60,33,96,51,76,64,41,77,45,71,37,46,54,50,72,47,36,48,36,98,89,35,43,31,34,41,37,53,38,88,43,86,86,29,38,38,77,47,78,40,84,104,135,85,80,81,78,78,76,73,79,74,74,75,71,74,70,69,66,74,67,72,70,79,58,47,41,74,61,47,43,91,80,29,63,63,58,36,48,58,33,51,76,73,73,48,84,62,70,56,29,24,43,70,33,36,34,52,48,69,85,62,18,43,29,76,29,31,42,36,29,36,68,54,33,40,35,37,28,34,74,91,76,61,41,80,75,45,76,44,51,41,69,54,49,57,33,35,40,32,51,81,62,82,72,37,56,40,32,44,37,27,85,92,54,56,31,45,43,37,38,31,90,52,41,70,57,52,51,51,48,52,49,56,25,19,57,75,60,33,98,51,77,65,41,77,45,70,35,46,56,50,73,48,34,48,36,96,89,35,43,32,34,40,38,54,38,87,42,86,86,29,38,38,76,47,79,40,84,105